Protein AF-A0A4R6V5T1-F1 (afdb_monomer_lite)

Sequence (304 aa):
MPHEPPNLDDEFLRSSLASLLRKGLPVATGKADPSLLSLRAVLVRAVDPADTASRVAALNAVLRTLLLRFDDARYAEAVRALFGLSPGKAGTTLTQRREAAAKACGHDVDHFRKRVEPRLVERLAWMLWQDSEQFRAVPAAAPRLTLAPKNMPTLPADVFAWELAEHETQLSRVWASLYALRAELLTLDRMAAMGADRQEVIRQAVTSAWRYGVLRADVDDYLDAYPSGGFGALADASPDDLVALAGWTPSLGTDAVDKLTHAGRTHRDRDGFVIAMRAEVALGNAWAAPWLDRRITTDKDTTA

Organism: NCBI:txid1605990

Foldseek 3Di:
DPPPQPPPDLVNLLVQLVQLLQVAPDADLVRHDVNLLSQQQLCLQFPHSVDSVSSSVSSRVVLVVCLCVPPPPLQSQLLCLSRQVPPPRPPPGNQRSLCRSCVSNVHDSVCCVPPVVSVSSSSSSVVSVVSSVVCVVPDDDDPDDDPQPPDHDDQDPDPVSVVVVVLVVLVVQLVVLLQQLLVLVVVLLVCLVVVHDLVVSLVSLLVSLLSLLQNLLSLVVNCVVPVCDDPDDCRPPDSVNSNCSSDDFQDDDPVLSVQSNVLSNVDVDSVSSCVSCVVVVVSSCSRRVVSVVSNVVVVVVVPD

Radius of gyration: 26.5 Å; chains: 1; bounding box: 56×63×68 Å

Structure (mmCIF, N/CA/C/O backbone):
data_AF-A0A4R6V5T1-F1
#
_entry.id   AF-A0A4R6V5T1-F1
#
loop_
_atom_site.group_PDB
_atom_site.id
_atom_site.type_symbol
_atom_site.label_atom_id
_atom_site.label_alt_id
_atom_site.label_comp_id
_atom_site.label_asym_id
_atom_site.label_entity_id
_atom_site.label_seq_id
_atom_site.pdbx_PDB_ins_code
_atom_site.Cartn_x
_atom_site.Cartn_y
_atom_site.Cartn_z
_atom_site.occupancy
_atom_site.B_iso_or_equiv
_atom_site.auth_seq_id
_atom_site.auth_comp_id
_atom_site.auth_asym_id
_atom_site.auth_atom_id
_atom_site.pdbx_PDB_model_num
ATOM 1 N N . MET A 1 1 ? 14.876 4.411 11.419 1.00 27.86 1 MET A N 1
ATOM 2 C CA . MET A 1 1 ? 14.608 3.007 11.794 1.00 27.86 1 MET A CA 1
ATOM 3 C C . MET A 1 1 ? 13.107 2.780 11.697 1.00 27.86 1 MET A C 1
ATOM 5 O O . MET A 1 1 ? 12.393 3.301 12.550 1.00 27.86 1 MET A O 1
ATOM 9 N N . PRO A 1 2 ? 12.590 2.117 10.653 1.00 33.69 2 PRO A N 1
ATOM 10 C CA . PRO A 1 2 ? 11.204 1.674 10.678 1.00 33.69 2 PRO A CA 1
ATOM 11 C C . PRO A 1 2 ? 11.098 0.624 11.788 1.00 33.69 2 PRO A C 1
ATOM 13 O O . PRO A 1 2 ? 11.790 -0.389 11.749 1.00 33.69 2 PRO A O 1
ATOM 16 N N . HIS A 1 3 ? 10.310 0.904 12.827 1.00 36.53 3 HIS A N 1
ATOM 17 C CA . HIS A 1 3 ? 9.984 -0.111 13.821 1.00 36.53 3 HIS A CA 1
ATOM 18 C C . HIS A 1 3 ? 9.237 -1.222 13.093 1.00 36.53 3 HIS A C 1
ATOM 20 O O . HIS A 1 3 ? 8.098 -1.027 12.666 1.00 36.53 3 HIS A O 1
ATOM 26 N N . GLU A 1 4 ? 9.897 -2.362 12.917 1.00 36.59 4 GLU A N 1
ATOM 27 C CA . GLU A 1 4 ? 9.218 -3.591 12.551 1.00 36.59 4 GLU A CA 1
ATOM 28 C C . GLU A 1 4 ? 8.118 -3.803 13.603 1.00 36.59 4 GLU A C 1
ATOM 30 O O . GLU A 1 4 ? 8.417 -3.798 14.805 1.00 36.59 4 GLU A O 1
ATOM 35 N N . PRO A 1 5 ? 6.833 -3.826 13.204 1.00 45.94 5 PRO A N 1
ATOM 36 C CA . PRO A 1 5 ? 5.765 -3.973 14.172 1.00 45.94 5 PRO A CA 1
ATOM 37 C C . PRO A 1 5 ? 5.971 -5.307 14.897 1.00 45.94 5 PRO A C 1
ATOM 39 O O 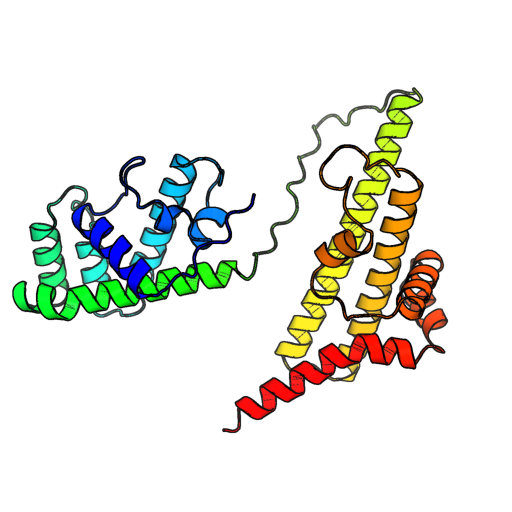. PRO A 1 5 ? 6.322 -6.291 14.240 1.00 45.94 5 PRO A O 1
ATOM 42 N N . PRO A 1 6 ? 5.789 -5.347 16.230 1.00 48.75 6 PRO A N 1
ATOM 43 C CA . PRO A 1 6 ? 5.953 -6.576 16.993 1.00 48.75 6 PRO A CA 1
ATOM 44 C C . PRO A 1 6 ? 5.098 -7.669 16.359 1.00 48.75 6 PRO A C 1
ATOM 46 O O . PRO A 1 6 ? 4.017 -7.374 15.847 1.00 48.75 6 PRO A O 1
ATOM 49 N N . ASN A 1 7 ? 5.582 -8.911 16.380 1.00 53.47 7 ASN A N 1
ATOM 50 C CA . ASN A 1 7 ? 4.776 -10.062 15.995 1.00 53.47 7 ASN A CA 1
ATOM 51 C C . ASN A 1 7 ? 3.490 -9.998 16.836 1.00 53.47 7 ASN A C 1
ATOM 53 O O . ASN A 1 7 ? 3.546 -10.086 18.063 1.00 53.47 7 ASN A O 1
ATOM 57 N N . LEU A 1 8 ? 2.373 -9.636 16.199 1.00 60.56 8 LEU A N 1
ATOM 58 C CA . LEU A 1 8 ? 1.130 -9.301 16.888 1.00 60.56 8 LEU A CA 1
ATOM 59 C C . LEU A 1 8 ? 0.469 -10.607 17.314 1.00 60.56 8 LEU A C 1
ATOM 61 O O . LEU A 1 8 ? -0.454 -11.082 16.655 1.00 60.56 8 LEU A O 1
ATOM 65 N N . ASP A 1 9 ? 0.960 -11.190 18.400 1.00 70.31 9 ASP A N 1
ATOM 66 C CA . ASP A 1 9 ? 0.334 -12.356 19.001 1.00 70.31 9 ASP A CA 1
ATOM 67 C C . ASP A 1 9 ? -1.084 -11.974 19.457 1.00 70.31 9 ASP A C 1
ATOM 69 O O . ASP A 1 9 ? -1.312 -10.925 20.067 1.00 70.31 9 ASP A O 1
ATOM 73 N N . ASP A 1 10 ? -2.066 -12.822 19.155 1.00 70.31 10 ASP A N 1
ATOM 74 C CA . ASP A 1 10 ? -3.484 -12.597 19.470 1.00 70.31 10 ASP A CA 1
ATOM 75 C C . ASP A 1 10 ? -3.722 -12.273 20.964 1.00 70.31 10 ASP A C 1
ATOM 77 O O . ASP A 1 10 ? -4.548 -11.428 21.323 1.00 70.31 10 ASP A O 1
ATOM 81 N N . GLU A 1 11 ? -2.941 -12.888 21.854 1.00 80.62 11 GLU A N 1
ATOM 82 C CA . GLU A 1 11 ? -2.975 -12.623 23.295 1.00 80.62 11 GLU A CA 1
ATOM 83 C C . GLU A 1 11 ? -2.625 -11.166 23.636 1.00 80.62 11 GLU A C 1
ATOM 85 O O . GLU A 1 11 ? -3.260 -10.542 24.496 1.00 80.62 11 GLU A O 1
ATOM 90 N N . PHE A 1 12 ? -1.671 -10.589 22.907 1.00 85.81 12 PHE A N 1
ATOM 91 C CA . PHE A 1 12 ? -1.236 -9.218 23.105 1.00 85.81 12 PHE A CA 1
ATOM 92 C C . PHE A 1 12 ? -2.364 -8.230 22.767 1.00 85.81 12 PHE A C 1
ATOM 94 O O . PHE A 1 12 ? -2.730 -7.394 23.599 1.00 85.81 12 PHE A O 1
ATOM 101 N N . LEU A 1 13 ? -2.995 -8.382 21.596 1.00 89.44 13 LEU A N 1
ATOM 102 C CA . LEU A 1 13 ? -4.120 -7.541 21.167 1.00 89.44 13 LEU A CA 1
ATOM 103 C C . LEU A 1 13 ? -5.306 -7.623 22.131 1.00 89.44 13 LEU A C 1
ATOM 105 O O . LEU A 1 13 ? -5.899 -6.594 22.477 1.00 89.44 13 LEU A O 1
ATOM 109 N N . ARG A 1 14 ? -5.627 -8.830 22.613 1.00 89.94 14 ARG A N 1
ATOM 110 C CA . ARG A 1 14 ? -6.676 -9.031 23.621 1.00 89.94 14 ARG A CA 1
ATOM 111 C C . ARG A 1 14 ? -6.375 -8.264 24.907 1.00 89.94 14 ARG A C 1
ATOM 113 O O . ARG A 1 14 ? -7.270 -7.607 25.444 1.00 89.94 14 ARG A O 1
ATOM 120 N N . SER A 1 15 ? -5.128 -8.289 25.380 1.00 90.50 15 SER A N 1
ATOM 121 C CA . SER A 1 15 ? -4.721 -7.576 26.597 1.00 90.50 15 SER A CA 1
ATOM 122 C C . SER A 1 15 ? -4.846 -6.048 26.455 1.00 90.50 15 SER A C 1
ATOM 124 O O . SER A 1 15 ? -5.438 -5.387 27.321 1.00 90.50 15 SER A O 1
ATOM 126 N N . SER A 1 16 ? -4.403 -5.487 25.325 1.00 92.94 16 SER A N 1
ATOM 127 C CA . SER A 1 16 ? -4.509 -4.054 25.039 1.00 92.94 16 SER A CA 1
ATOM 128 C C . SER A 1 16 ? -5.966 -3.605 24.900 1.00 92.94 16 SER A C 1
ATOM 130 O O . SER A 1 16 ? -6.356 -2.567 25.445 1.00 92.94 16 SER A O 1
ATOM 132 N N . LEU A 1 17 ? -6.816 -4.406 24.245 1.00 93.81 17 LEU A N 1
ATOM 133 C CA . LEU A 1 17 ? -8.253 -4.133 24.142 1.00 93.81 17 LEU A CA 1
ATOM 134 C C . LEU A 1 17 ? -8.966 -4.231 25.495 1.00 93.81 17 LEU A C 1
ATOM 136 O O . LEU A 1 17 ? -9.819 -3.394 25.794 1.00 93.81 17 LEU A O 1
ATOM 140 N N . ALA A 1 18 ? -8.595 -5.184 26.351 1.00 90.94 18 ALA A N 1
ATOM 141 C CA . ALA A 1 18 ? -9.133 -5.283 27.707 1.00 90.94 18 ALA A CA 1
ATOM 142 C C . ALA A 1 18 ? -8.766 -4.058 28.569 1.00 90.94 18 ALA A C 1
ATOM 144 O O . ALA A 1 18 ? -9.580 -3.577 29.364 1.00 90.94 18 ALA A O 1
ATOM 145 N N . SER A 1 19 ? -7.562 -3.505 28.392 1.00 91.19 19 SER A N 1
ATOM 146 C CA . SER A 1 19 ? -7.154 -2.242 29.023 1.00 91.19 19 SER A CA 1
ATOM 147 C C . SER A 1 19 ? -7.978 -1.056 28.507 1.00 91.19 19 SER A C 1
ATOM 149 O O . SER A 1 19 ? -8.466 -0.234 29.293 1.00 91.19 19 SER A O 1
ATOM 151 N N . LEU A 1 20 ? -8.208 -1.001 27.191 1.00 92.38 20 LEU A N 1
ATOM 152 C CA . LEU A 1 20 ? -9.033 0.019 26.541 1.00 92.38 20 LEU A CA 1
ATOM 153 C C . LEU A 1 20 ? -10.489 -0.042 27.018 1.00 92.38 20 LEU A C 1
ATOM 155 O O . LEU A 1 20 ? -11.072 0.998 27.327 1.00 92.38 20 LEU A O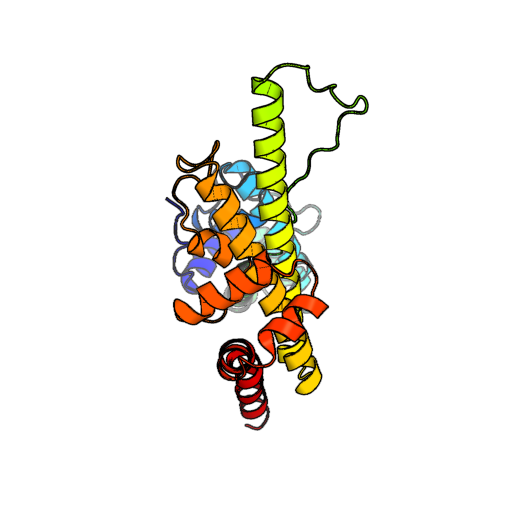 1
ATOM 159 N N . LEU A 1 21 ? -11.055 -1.242 27.174 1.00 91.88 21 LEU A N 1
ATOM 160 C CA . LEU A 1 21 ? -12.419 -1.460 27.663 1.00 91.88 21 LEU A CA 1
ATOM 161 C C . LEU A 1 21 ? -12.705 -0.774 28.996 1.00 91.88 21 LEU A C 1
ATOM 163 O O . LEU A 1 21 ? -13.794 -0.231 29.188 1.00 91.88 21 LEU A O 1
ATOM 167 N N . ARG A 1 22 ? -11.732 -0.755 29.916 1.00 90.44 22 ARG A N 1
ATOM 168 C CA . ARG A 1 22 ? -11.882 -0.080 31.216 1.00 90.44 22 ARG A CA 1
ATOM 169 C C . ARG A 1 22 ? -12.124 1.419 31.046 1.00 90.44 22 ARG A C 1
ATOM 171 O O . ARG A 1 22 ? -12.918 1.998 31.783 1.00 90.44 22 ARG A O 1
ATOM 178 N N . LYS A 1 23 ? -11.482 2.031 30.050 1.00 89.06 23 LYS A N 1
ATOM 179 C CA . LYS A 1 23 ? -11.546 3.471 29.769 1.00 89.06 23 LYS A CA 1
ATOM 180 C C . LYS A 1 23 ? -12.733 3.832 28.866 1.00 89.06 23 LYS A C 1
ATOM 182 O O . LYS A 1 23 ? -13.362 4.859 29.094 1.00 89.06 23 LYS A O 1
ATOM 187 N N . GLY A 1 24 ? -13.085 2.956 27.924 1.00 88.56 24 GLY A N 1
ATOM 188 C CA . GLY A 1 24 ? -14.118 3.197 26.913 1.00 88.56 24 GLY A CA 1
ATOM 189 C C . GLY A 1 24 ? -13.627 4.075 25.756 1.00 88.56 24 GLY A C 1
ATOM 190 O O . GLY A 1 24 ? -12.473 4.507 25.734 1.00 88.56 24 GLY A O 1
ATOM 191 N N . LEU A 1 25 ? -14.509 4.320 24.784 1.00 92.00 25 LEU A N 1
ATOM 192 C CA . LEU A 1 25 ? -14.265 5.223 23.657 1.00 92.00 25 LEU A CA 1
ATOM 193 C C . LEU A 1 25 ? -14.883 6.618 23.895 1.00 92.00 25 LEU A C 1
ATOM 195 O O . LEU A 1 25 ? -15.926 6.718 24.545 1.00 92.00 25 LEU A O 1
ATOM 199 N N . PRO A 1 26 ? -14.294 7.694 23.330 1.00 92.88 26 PRO A N 1
ATOM 200 C CA . PRO A 1 26 ? -13.051 7.711 22.553 1.00 92.88 26 PRO A CA 1
ATOM 201 C C . PRO A 1 26 ? -11.794 7.572 23.431 1.00 92.88 26 PRO A C 1
ATOM 203 O O . PRO A 1 26 ? -11.763 7.995 24.585 1.00 92.88 26 PRO A O 1
ATOM 206 N N . VAL A 1 27 ? -10.730 7.013 22.859 1.00 92.94 27 VAL A N 1
ATOM 207 C CA . VAL A 1 27 ? -9.406 6.951 23.486 1.00 92.94 27 VAL A CA 1
ATOM 208 C C . VAL A 1 27 ? -8.784 8.349 23.502 1.00 92.94 27 VAL A C 1
ATOM 210 O O . VAL A 1 27 ? -8.713 9.003 22.463 1.00 92.94 27 VAL A O 1
ATOM 213 N N . ALA A 1 28 ? -8.319 8.798 24.670 1.00 91.38 28 ALA A N 1
ATOM 214 C CA . ALA A 1 28 ? -7.632 10.080 24.841 1.00 91.38 28 ALA A CA 1
ATOM 215 C C . ALA A 1 28 ? -6.129 9.990 24.505 1.00 91.38 28 ALA A C 1
ATOM 217 O O . ALA A 1 28 ? -5.505 8.945 24.709 1.00 91.38 28 ALA A O 1
ATOM 218 N N . THR A 1 29 ? -5.531 11.109 24.085 1.00 84.19 29 THR A N 1
ATOM 219 C CA . THR A 1 29 ? -4.167 11.212 23.522 1.00 84.19 29 THR A CA 1
ATOM 220 C C . THR A 1 29 ? -3.001 10.843 24.450 1.00 84.19 29 THR A C 1
ATOM 222 O O . THR A 1 29 ? -1.898 10.649 23.964 1.00 84.19 29 THR A O 1
ATOM 225 N N . GLY A 1 30 ? -3.223 10.632 25.750 1.00 88.06 30 GLY A N 1
ATOM 226 C CA . GLY A 1 30 ? -2.216 10.097 26.689 1.00 88.06 30 GLY A CA 1
ATOM 227 C C . GLY A 1 30 ? -2.581 8.742 27.305 1.00 88.06 30 GLY A C 1
ATOM 228 O O . GLY A 1 30 ? -1.948 8.297 28.256 1.00 88.06 30 GLY A O 1
ATOM 229 N N . LYS A 1 31 ? -3.666 8.112 26.841 1.00 89.06 31 LYS A N 1
ATOM 230 C CA . LYS A 1 31 ? -4.218 6.884 27.440 1.00 89.06 31 LYS A CA 1
ATOM 231 C C . LYS A 1 31 ? -4.257 5.698 26.480 1.00 89.06 31 LYS A C 1
ATOM 233 O O . LYS A 1 31 ? -4.657 4.615 26.921 1.00 89.06 31 LYS A O 1
ATOM 238 N N . ALA A 1 32 ? -3.899 5.912 25.219 1.00 90.69 32 ALA A N 1
ATOM 239 C CA . ALA A 1 32 ? -3.802 4.864 24.219 1.00 90.69 32 ALA A CA 1
ATOM 240 C C . ALA A 1 32 ? -2.611 3.951 24.515 1.00 90.69 32 ALA A C 1
ATOM 242 O O . ALA A 1 32 ? -1.541 4.422 24.892 1.00 90.69 32 ALA A O 1
ATOM 243 N N . ASP A 1 33 ? -2.817 2.649 24.351 1.00 92.50 33 ASP A N 1
ATOM 244 C CA . ASP A 1 33 ? -1.727 1.682 24.378 1.00 92.50 33 ASP A CA 1
ATOM 245 C C . ASP A 1 33 ? -0.813 1.945 23.166 1.00 92.50 33 ASP A C 1
ATOM 247 O O . ASP A 1 33 ? -1.325 1.948 22.038 1.00 92.50 33 ASP A O 1
ATOM 251 N N . PRO A 1 34 ? 0.501 2.178 23.357 1.00 91.44 34 PRO A N 1
ATOM 252 C CA . PRO A 1 34 ? 1.437 2.426 22.258 1.00 91.44 34 PRO A CA 1
ATOM 253 C C . PRO A 1 34 ? 1.391 1.355 21.168 1.00 91.44 34 PRO A C 1
ATOM 255 O O . PRO A 1 34 ? 1.609 1.644 19.995 1.00 91.44 34 PRO A O 1
ATOM 258 N N . SER A 1 35 ? 1.048 0.133 21.549 1.00 90.38 35 SER A N 1
ATOM 259 C CA . SER A 1 35 ? 1.050 -1.033 20.677 1.00 90.38 35 SER A CA 1
ATOM 260 C C . SER A 1 35 ? -0.198 -1.102 19.799 1.00 90.38 35 SER A C 1
ATOM 262 O O . SER A 1 35 ? -0.144 -1.572 18.670 1.00 90.38 35 SER A O 1
ATOM 264 N N . LEU A 1 36 ? -1.325 -0.553 20.271 1.00 93.81 36 LEU A N 1
ATOM 265 C CA . LEU A 1 36 ? -2.485 -0.313 19.409 1.00 93.81 36 LEU A CA 1
ATOM 266 C C . LEU A 1 36 ? -2.215 0.839 18.433 1.00 93.81 36 LEU A C 1
ATOM 268 O O . LEU A 1 36 ? -2.726 0.832 17.317 1.00 93.81 36 LEU A O 1
ATOM 272 N N . LEU A 1 37 ? -1.407 1.827 18.835 1.00 95.00 37 LEU A N 1
ATOM 273 C CA . LEU A 1 37 ? -1.016 2.941 17.965 1.00 95.00 37 LEU A CA 1
ATOM 274 C C . LEU A 1 37 ? 0.014 2.548 16.901 1.00 95.00 37 LEU A C 1
ATOM 276 O O . LEU A 1 37 ? 0.108 3.230 15.882 1.00 95.00 37 LEU A O 1
ATOM 280 N N . SER A 1 38 ? 0.782 1.481 17.125 1.00 92.31 38 SER A N 1
ATOM 281 C CA . SER A 1 38 ? 1.736 0.943 16.151 1.00 92.31 38 SER A CA 1
ATOM 282 C C . SER A 1 38 ? 1.109 -0.048 15.168 1.00 92.31 38 SER A C 1
ATOM 284 O O . SER A 1 38 ? 1.791 -0.505 14.250 1.00 92.31 38 SER A O 1
ATOM 286 N N . LEU A 1 39 ? -0.187 -0.359 15.303 1.00 91.50 39 LEU A N 1
ATOM 287 C CA . LEU A 1 39 ? -0.891 -1.197 14.337 1.00 91.50 39 LEU A CA 1
ATOM 288 C C . LEU A 1 39 ? -0.877 -0.558 12.954 1.00 91.50 39 LEU A C 1
ATOM 290 O O . LEU A 1 39 ? -1.169 0.625 12.784 1.00 91.50 39 LEU A O 1
ATOM 294 N N . ARG A 1 40 ? -0.616 -1.370 11.933 1.00 88.19 40 ARG A N 1
ATOM 295 C CA . ARG A 1 40 ? -0.517 -0.907 10.543 1.00 88.19 40 ARG A CA 1
ATOM 296 C C . ARG A 1 40 ? -1.805 -0.254 10.051 1.00 88.19 40 ARG A C 1
ATOM 298 O O . ARG A 1 40 ? -1.754 0.807 9.439 1.00 88.19 40 ARG A O 1
ATOM 305 N N . ALA A 1 41 ? -2.949 -0.835 10.413 1.00 89.44 41 ALA A N 1
ATOM 306 C CA . ALA A 1 41 ? -4.274 -0.263 10.183 1.00 89.44 41 ALA A CA 1
ATOM 307 C C . ALA A 1 41 ? -4.424 1.169 10.723 1.00 89.44 41 ALA A C 1
ATOM 309 O O . ALA A 1 41 ? -5.161 1.971 10.145 1.00 89.44 41 ALA A O 1
ATOM 310 N N . VAL A 1 42 ? -3.747 1.481 11.830 1.00 94.25 42 VAL A N 1
ATOM 311 C CA . VAL A 1 42 ? -3.750 2.802 12.463 1.00 94.25 42 VAL A CA 1
ATOM 312 C C . VAL A 1 42 ? -2.742 3.718 11.782 1.00 94.25 42 VAL A C 1
ATOM 314 O O . VAL A 1 42 ? -3.107 4.826 11.400 1.00 94.25 42 VAL A O 1
ATOM 317 N N . LEU A 1 43 ? -1.510 3.247 11.568 1.00 92.06 43 LEU A N 1
ATOM 318 C CA . LEU A 1 43 ? -0.447 4.023 10.924 1.00 92.06 43 LEU A CA 1
ATOM 319 C C . LEU A 1 43 ? -0.844 4.492 9.520 1.00 92.06 43 LEU A C 1
ATOM 321 O O . LEU A 1 43 ? -0.685 5.665 9.209 1.00 92.06 43 LEU A O 1
ATOM 325 N N . VAL A 1 44 ? -1.415 3.609 8.695 1.00 85.00 44 VAL A N 1
ATOM 326 C CA . VAL A 1 44 ? -1.795 3.928 7.305 1.00 85.00 44 VAL A CA 1
ATOM 327 C C . VAL A 1 44 ? -2.963 4.917 7.229 1.00 85.00 44 VAL A C 1
ATOM 329 O O . VAL A 1 44 ? -3.089 5.651 6.252 1.00 85.00 44 VAL A O 1
ATOM 332 N N . ARG A 1 45 ? -3.825 4.958 8.252 1.00 85.81 45 ARG A N 1
ATOM 333 C CA . ARG A 1 45 ? -4.986 5.862 8.302 1.00 85.81 45 ARG A CA 1
ATOM 334 C C . ARG A 1 45 ? -4.728 7.149 9.085 1.00 85.81 45 ARG A C 1
ATOM 336 O O . ARG A 1 45 ? -5.590 8.027 9.091 1.00 85.81 45 ARG A O 1
ATOM 343 N N . ALA A 1 46 ? -3.586 7.265 9.760 1.00 88.69 46 ALA A N 1
ATOM 344 C CA . ALA A 1 46 ? -3.180 8.504 10.405 1.00 88.69 46 ALA A CA 1
ATOM 345 C C . ALA A 1 46 ? -2.876 9.568 9.341 1.00 88.69 46 ALA A C 1
ATOM 347 O O . ALA A 1 46 ? -2.270 9.277 8.312 1.00 88.69 46 ALA A O 1
ATOM 348 N N . VAL A 1 47 ? -3.282 10.814 9.596 1.00 80.75 47 VAL A N 1
ATOM 349 C CA . VAL A 1 47 ? -2.931 11.953 8.726 1.00 80.75 47 VAL A CA 1
ATOM 350 C C . VAL A 1 47 ? -1.417 12.183 8.729 1.00 80.75 47 VAL A C 1
ATOM 352 O O . VAL A 1 47 ? -0.845 12.532 7.701 1.00 80.75 47 VAL A O 1
ATOM 355 N N . ASP A 1 48 ? -0.790 11.950 9.882 1.00 85.69 48 ASP A N 1
ATOM 356 C CA . ASP A 1 48 ? 0.650 11.996 10.108 1.00 85.69 48 ASP A CA 1
ATOM 357 C C . ASP A 1 48 ? 1.025 10.818 11.032 1.00 85.69 48 ASP A C 1
ATOM 359 O O . ASP A 1 48 ? 0.682 10.841 12.217 1.00 85.69 48 ASP A O 1
ATOM 363 N N . PRO A 1 49 ? 1.688 9.764 10.522 1.00 85.75 49 PRO A N 1
ATOM 364 C CA . PRO A 1 49 ? 2.084 8.608 11.326 1.00 85.75 49 PRO A CA 1
ATOM 365 C C . PRO A 1 49 ? 3.119 8.918 12.419 1.00 85.75 49 PRO A C 1
ATOM 367 O O . PRO A 1 49 ? 3.240 8.135 13.365 1.00 85.75 49 PRO A O 1
ATOM 370 N N . ALA A 1 50 ? 3.866 10.023 12.309 1.00 86.62 50 ALA A N 1
ATOM 371 C CA . ALA A 1 50 ? 4.817 10.447 13.336 1.00 86.62 50 ALA A CA 1
ATOM 372 C C . ALA A 1 50 ? 4.110 11.132 14.519 1.00 86.62 50 ALA A C 1
ATOM 374 O O . ALA A 1 50 ? 4.564 11.025 15.662 1.00 86.62 50 ALA A O 1
ATOM 375 N N . ASP A 1 51 ? 2.962 11.770 14.275 1.00 92.12 51 ASP A N 1
ATOM 376 C CA . ASP A 1 51 ? 2.159 12.404 15.316 1.00 92.12 51 ASP A CA 1
ATOM 377 C C . ASP A 1 51 ? 1.306 11.384 16.096 1.00 92.12 51 ASP A C 1
ATOM 379 O O . ASP A 1 51 ? 0.498 10.612 15.570 1.00 92.12 51 ASP A O 1
ATOM 383 N N . THR A 1 52 ? 1.449 11.403 17.420 1.00 95.75 52 THR A N 1
ATOM 384 C CA . THR A 1 52 ? 0.681 10.538 18.324 1.00 95.75 52 THR A CA 1
ATOM 385 C C . THR A 1 52 ? -0.799 10.916 18.357 1.00 95.75 52 THR A C 1
ATOM 387 O O . THR A 1 52 ? -1.643 10.021 18.437 1.00 95.75 52 THR A O 1
ATOM 390 N N . ALA A 1 53 ? -1.149 12.203 18.259 1.00 95.06 53 ALA A N 1
ATOM 391 C CA . ALA A 1 53 ? -2.551 12.617 18.265 1.00 95.06 53 ALA A CA 1
ATOM 392 C C . ALA A 1 53 ? -3.283 12.136 17.003 1.00 95.06 53 ALA A C 1
ATOM 394 O O . ALA A 1 53 ? -4.381 11.577 17.101 1.00 95.06 53 ALA A O 1
ATOM 395 N N . SER A 1 54 ? -2.632 12.252 15.846 1.00 90.12 54 SER A N 1
ATOM 396 C CA . SER A 1 54 ? -3.094 11.706 14.571 1.00 90.12 54 SER A CA 1
ATOM 397 C C . SER A 1 54 ? -3.326 10.190 14.622 1.00 90.12 54 SER A C 1
ATOM 399 O O . SER A 1 54 ? -4.400 9.710 14.247 1.00 90.12 54 SER A O 1
ATOM 401 N N . ARG A 1 55 ? -2.386 9.421 15.195 1.00 96.38 55 ARG A N 1
ATOM 402 C CA . ARG A 1 55 ? -2.552 7.967 15.400 1.00 96.38 55 ARG A CA 1
ATOM 403 C C . ARG A 1 55 ? -3.706 7.625 16.344 1.00 96.38 55 ARG A C 1
ATOM 405 O O . ARG A 1 55 ? -4.449 6.682 16.091 1.00 96.38 55 ARG A O 1
ATOM 412 N N . VAL A 1 56 ? -3.913 8.394 17.412 1.00 97.25 56 VAL A N 1
ATOM 413 C CA . VAL A 1 56 ? -5.049 8.196 18.334 1.00 97.25 56 VAL A CA 1
ATOM 414 C C . VAL A 1 56 ? -6.385 8.486 17.643 1.00 97.25 56 VAL A C 1
ATOM 416 O O . VAL A 1 56 ? -7.362 7.759 17.854 1.00 97.25 56 VAL A O 1
ATOM 419 N N . ALA A 1 57 ? -6.449 9.517 16.798 1.00 94.38 57 ALA A N 1
ATOM 420 C CA . ALA A 1 57 ? -7.630 9.804 15.988 1.00 94.38 57 ALA A CA 1
ATOM 421 C C . ALA A 1 57 ? -7.928 8.655 15.007 1.00 94.38 57 ALA A C 1
ATOM 423 O O . ALA A 1 57 ? -9.070 8.191 14.938 1.00 94.38 57 ALA A O 1
ATOM 424 N N . ALA A 1 58 ? -6.898 8.132 14.333 1.00 92.69 58 ALA A N 1
ATOM 425 C CA . ALA A 1 58 ? -7.014 6.979 13.443 1.00 92.69 58 ALA A CA 1
ATOM 426 C C . ALA A 1 58 ? -7.463 5.708 14.185 1.00 92.69 58 ALA A C 1
ATOM 428 O O . ALA A 1 58 ? -8.405 5.052 13.742 1.00 92.69 58 ALA A O 1
ATOM 429 N N . LEU A 1 59 ? -6.887 5.398 15.353 1.00 96.50 59 LEU A N 1
ATOM 430 C CA . LEU A 1 59 ? -7.309 4.266 16.191 1.00 96.50 59 LEU A CA 1
ATOM 431 C C . LEU A 1 59 ? -8.794 4.364 16.567 1.00 96.50 59 LEU A C 1
ATOM 433 O O . LEU A 1 59 ? -9.536 3.389 16.440 1.00 96.50 59 LEU A O 1
ATOM 437 N N . ASN A 1 60 ? -9.254 5.545 16.988 1.00 95.75 60 ASN A N 1
ATOM 438 C CA . ASN A 1 60 ? -10.668 5.775 17.292 1.00 95.75 60 ASN A CA 1
ATOM 439 C C . ASN A 1 60 ? -11.570 5.547 16.068 1.00 95.75 60 ASN A C 1
ATOM 441 O O . ASN A 1 60 ? -12.649 4.970 16.208 1.00 95.75 60 ASN A O 1
ATOM 445 N N . ALA A 1 61 ? -11.146 5.987 14.881 1.00 93.25 61 ALA A N 1
ATOM 446 C CA . ALA A 1 61 ? -11.892 5.790 13.640 1.00 93.25 61 ALA A CA 1
ATOM 447 C C . ALA A 1 61 ? -11.961 4.309 13.228 1.00 93.25 61 ALA A C 1
ATOM 449 O O . ALA A 1 61 ? -13.037 3.823 12.866 1.00 93.25 61 ALA A O 1
ATOM 450 N N . VAL A 1 62 ? -10.848 3.575 13.344 1.00 94.88 62 VAL A N 1
ATOM 451 C CA . VAL A 1 62 ? -10.782 2.131 13.069 1.00 94.88 62 VAL A CA 1
ATOM 452 C C . VAL A 1 62 ? -11.712 1.372 14.010 1.00 94.88 62 VAL A C 1
ATOM 454 O O . VAL A 1 62 ? -12.610 0.674 13.545 1.00 94.88 62 VAL A O 1
ATOM 457 N N . LEU A 1 63 ? -11.582 1.573 15.326 1.00 95.56 63 LEU A N 1
ATOM 458 C CA . LEU A 1 63 ? -12.424 0.888 16.311 1.00 95.56 63 LEU A CA 1
ATOM 459 C C . LEU A 1 63 ? -13.911 1.196 16.108 1.00 95.56 63 LEU A C 1
ATOM 461 O O . LEU A 1 63 ? -14.734 0.286 16.153 1.00 95.56 63 LEU A O 1
ATOM 465 N N . ARG A 1 64 ? -14.270 2.455 15.824 1.00 93.94 64 ARG A N 1
ATOM 466 C CA . ARG A 1 64 ? -15.653 2.828 15.479 1.00 93.94 64 ARG A CA 1
ATOM 467 C C . ARG A 1 64 ? -16.166 2.059 14.270 1.00 93.94 64 ARG A C 1
ATOM 469 O O . ARG A 1 64 ? -17.275 1.538 14.317 1.00 93.94 64 ARG A O 1
ATOM 476 N N . THR A 1 65 ? -15.365 1.975 13.213 1.00 92.69 65 THR A N 1
ATOM 477 C CA . THR A 1 65 ? -15.739 1.278 11.979 1.00 92.69 65 THR A CA 1
ATOM 478 C C . THR A 1 65 ? -15.938 -0.215 12.226 1.00 92.69 65 THR A C 1
ATOM 480 O O . THR A 1 65 ? -16.971 -0.756 11.836 1.00 92.69 65 THR A O 1
ATOM 483 N N . LEU A 1 66 ? -15.005 -0.866 12.926 1.00 94.19 66 LEU A N 1
ATOM 484 C CA . LEU A 1 66 ? -15.100 -2.292 13.257 1.00 94.19 66 LEU A CA 1
ATOM 485 C C . LEU A 1 66 ? -16.312 -2.592 14.148 1.00 94.19 66 LEU A C 1
ATOM 487 O O . LEU A 1 66 ? -17.025 -3.557 13.905 1.00 94.19 66 LEU A O 1
ATOM 491 N N . LEU A 1 67 ? -16.601 -1.736 15.132 1.00 94.75 67 LEU A N 1
ATOM 492 C CA . LEU A 1 67 ? -17.752 -1.899 16.026 1.00 94.75 67 LEU A CA 1
ATOM 493 C C . LEU A 1 67 ? -19.097 -1.641 15.327 1.00 94.75 67 LEU A C 1
ATOM 495 O O . LEU A 1 67 ? -20.104 -2.237 15.701 1.00 94.75 67 LEU A O 1
ATOM 499 N N . LEU A 1 68 ? -19.137 -0.766 14.317 1.00 91.25 68 LEU A N 1
ATOM 500 C CA . LEU A 1 68 ? -20.327 -0.554 13.481 1.00 91.25 68 LEU A CA 1
ATOM 501 C C . LEU A 1 68 ? -20.554 -1.698 12.486 1.00 91.25 68 LEU A C 1
ATOM 503 O O . LEU A 1 68 ? -21.699 -1.982 12.146 1.00 91.25 68 LEU A O 1
ATOM 507 N N . ARG A 1 69 ? -19.476 -2.347 12.035 1.00 91.12 69 ARG A N 1
ATOM 508 C CA . ARG A 1 69 ? -19.486 -3.477 11.094 1.00 91.12 69 ARG A CA 1
ATOM 509 C C . ARG A 1 69 ? -19.265 -4.819 11.791 1.00 91.12 69 ARG A C 1
ATOM 511 O O . ARG A 1 69 ? -18.759 -5.747 11.166 1.00 91.12 69 ARG A O 1
ATOM 518 N N . PHE A 1 70 ? -19.598 -4.903 13.078 1.00 92.88 70 PHE A N 1
ATOM 519 C CA . PHE A 1 70 ? -19.444 -6.135 13.838 1.00 92.88 70 PHE A CA 1
ATOM 520 C C . PHE A 1 70 ? -20.266 -7.240 13.172 1.00 92.88 70 PHE A C 1
ATOM 522 O O . PHE A 1 70 ? -21.439 -7.041 12.857 1.00 92.88 70 PHE A O 1
ATOM 529 N N . ASP A 1 71 ? -19.622 -8.366 12.897 1.00 86.00 71 ASP A N 1
ATOM 530 C CA . ASP A 1 71 ? -20.132 -9.394 11.992 1.00 86.00 71 ASP A CA 1
ATOM 531 C C . ASP A 1 71 ? -21.224 -10.266 12.621 1.00 86.00 71 ASP A C 1
ATOM 533 O O . ASP A 1 71 ? -22.141 -10.709 11.929 1.00 86.00 71 ASP A O 1
ATOM 537 N N . ASP A 1 72 ? -21.185 -10.455 13.940 1.00 91.25 72 ASP A N 1
ATOM 538 C CA . ASP A 1 72 ? -22.265 -11.110 14.670 1.00 91.25 72 ASP A CA 1
ATOM 539 C C . ASP A 1 72 ? -23.389 -10.121 15.017 1.00 91.25 72 ASP A C 1
ATOM 541 O O . ASP A 1 72 ? -23.337 -9.376 16.006 1.00 91.25 72 ASP A O 1
ATOM 545 N N . ALA A 1 73 ? -24.457 -10.160 14.216 1.00 92.81 73 ALA A N 1
ATOM 546 C CA . ALA A 1 73 ? -25.650 -9.338 14.399 1.00 92.81 73 ALA A CA 1
ATOM 547 C C . ALA A 1 73 ? -26.289 -9.486 15.794 1.00 92.81 73 ALA A C 1
ATOM 549 O O . ALA A 1 73 ? -26.881 -8.527 16.290 1.00 92.81 73 ALA A O 1
ATOM 550 N N . ARG A 1 74 ? -26.143 -10.646 16.456 1.00 95.25 74 ARG A N 1
ATOM 551 C CA . ARG A 1 74 ? -26.704 -10.896 17.797 1.00 95.25 74 ARG A CA 1
ATOM 552 C C . ARG A 1 74 ? -25.997 -10.083 18.876 1.00 95.25 74 ARG A C 1
ATOM 554 O O . ARG A 1 74 ? -26.617 -9.707 19.866 1.00 95.25 74 ARG A O 1
ATOM 561 N N . TYR A 1 75 ? -24.709 -9.801 18.686 1.00 96.94 75 TYR A N 1
ATOM 562 C CA . TYR A 1 75 ? -23.884 -9.084 19.658 1.00 96.94 75 TYR A CA 1
ATOM 563 C C . TYR A 1 75 ? -23.492 -7.673 19.216 1.00 96.94 75 TYR A C 1
ATOM 565 O O . TYR A 1 75 ? -22.898 -6.935 20.002 1.00 96.94 75 TYR A O 1
ATOM 573 N N . ALA A 1 76 ? -23.857 -7.254 18.003 1.00 94.69 76 ALA A N 1
ATOM 574 C CA . ALA A 1 76 ? -23.493 -5.950 17.457 1.00 94.69 76 ALA A CA 1
ATOM 575 C C . ALA A 1 76 ? -23.931 -4.772 18.348 1.00 94.69 76 ALA A C 1
ATOM 577 O O . ALA A 1 76 ? -23.196 -3.798 18.506 1.00 94.69 76 ALA A O 1
ATOM 578 N N . GLU A 1 77 ? -25.130 -4.809 18.937 1.00 95.69 77 GLU A N 1
ATOM 579 C CA . GLU A 1 77 ? -25.566 -3.765 19.877 1.00 95.69 77 GLU A CA 1
ATOM 580 C C . GLU A 1 77 ? -24.827 -3.856 21.220 1.00 95.69 77 GLU A C 1
ATOM 582 O O . GLU A 1 77 ? -24.353 -2.841 21.739 1.00 95.69 77 GLU A O 1
ATOM 587 N N . ALA A 1 78 ? -24.659 -5.073 21.744 1.00 96.69 78 ALA A N 1
ATOM 588 C CA . ALA A 1 78 ? -23.972 -5.318 23.006 1.00 96.69 78 ALA A CA 1
ATOM 589 C C . ALA A 1 78 ? -22.511 -4.841 22.968 1.00 96.69 78 ALA A C 1
ATOM 591 O O . ALA A 1 78 ? -22.068 -4.153 23.888 1.00 96.69 78 ALA A O 1
ATOM 592 N N . VAL A 1 79 ? -21.773 -5.118 21.887 1.00 96.62 79 VAL A N 1
ATOM 593 C CA . VAL A 1 79 ? -20.377 -4.680 21.754 1.00 96.62 79 VAL A CA 1
ATOM 594 C C . VAL A 1 79 ? -20.273 -3.152 21.643 1.00 96.62 79 VAL A C 1
ATOM 596 O O . VAL A 1 79 ? -19.427 -2.538 22.293 1.00 96.62 79 VAL A O 1
ATOM 599 N N . ARG A 1 80 ? -21.188 -2.493 20.917 1.00 95.62 80 ARG A N 1
ATOM 600 C CA . ARG A 1 80 ? -21.232 -1.021 20.837 1.00 95.62 80 ARG A CA 1
ATOM 601 C C . ARG A 1 80 ? -21.518 -0.393 22.202 1.00 95.62 80 ARG A C 1
ATOM 603 O O . ARG A 1 80 ? -20.872 0.592 22.564 1.00 95.62 80 ARG A O 1
ATOM 610 N N . ALA A 1 81 ? -22.431 -0.975 22.980 1.00 95.31 81 ALA A N 1
ATOM 611 C CA . ALA A 1 81 ? -22.711 -0.536 24.345 1.00 95.31 81 ALA A CA 1
ATOM 612 C C . ALA A 1 81 ? -21.503 -0.737 25.274 1.00 95.31 81 ALA A C 1
ATOM 614 O O . ALA A 1 81 ? -21.142 0.178 26.017 1.00 95.31 81 ALA A O 1
ATOM 615 N N . LEU A 1 82 ? -20.837 -1.892 25.179 1.00 96.12 82 LEU A N 1
ATOM 616 C CA . LEU A 1 82 ? -19.679 -2.253 25.995 1.00 96.12 82 LEU A CA 1
ATOM 617 C C . LEU A 1 82 ? -18.502 -1.273 25.820 1.00 96.12 82 LEU A C 1
ATOM 619 O O . LEU A 1 82 ? -17.857 -0.899 26.802 1.00 96.12 82 LEU A O 1
ATOM 623 N N . PHE A 1 83 ? -18.257 -0.809 24.590 1.00 94.75 83 PHE A N 1
ATOM 624 C CA . PHE A 1 83 ? -17.206 0.171 24.277 1.00 94.75 83 PHE A CA 1
ATOM 625 C C . PHE A 1 83 ? -17.655 1.639 24.394 1.00 94.75 83 PHE A C 1
ATOM 627 O O . PHE A 1 83 ? -16.834 2.543 24.240 1.00 94.75 83 PHE A O 1
ATOM 634 N N . GLY A 1 84 ? -18.927 1.901 24.718 1.00 93.00 84 GLY A N 1
ATOM 635 C CA . GLY A 1 84 ? -19.443 3.255 24.953 1.00 93.00 84 GLY A CA 1
ATOM 636 C C . GLY A 1 84 ? -19.802 4.032 23.683 1.00 93.00 84 GLY A C 1
ATOM 637 O O . GLY A 1 84 ? -19.819 5.258 23.709 1.00 93.00 84 GLY A O 1
ATOM 638 N N . LEU A 1 85 ? -20.091 3.336 22.577 1.00 90.06 85 LEU A N 1
ATOM 639 C CA . LEU A 1 85 ? -20.528 3.943 21.312 1.00 90.06 85 LEU A CA 1
ATOM 640 C C . LEU A 1 85 ? -22.035 4.185 21.217 1.00 90.06 85 LEU A C 1
ATOM 642 O O . LEU A 1 85 ? -22.477 4.887 20.310 1.00 90.06 85 LEU A O 1
ATOM 646 N N . SER A 1 86 ? -22.835 3.617 22.121 1.00 83.25 86 SER A N 1
ATOM 647 C CA . SER A 1 86 ? -24.269 3.905 22.151 1.00 83.25 86 SER A CA 1
ATOM 648 C C . SER A 1 86 ? -24.522 5.398 22.429 1.00 83.25 86 SER A C 1
ATOM 650 O O . SER A 1 86 ? -23.844 5.974 23.290 1.00 83.25 86 SER A O 1
ATOM 652 N N . PRO A 1 87 ? -25.512 6.026 21.763 1.00 72.88 87 PRO A N 1
ATOM 653 C CA . PRO A 1 87 ? -25.869 7.424 21.996 1.00 72.88 87 PRO A CA 1
ATOM 654 C C . PRO A 1 87 ? -26.068 7.722 23.488 1.00 72.88 87 PRO A C 1
ATOM 656 O O . PRO A 1 87 ? -26.709 6.949 24.199 1.00 72.88 87 PRO A O 1
ATOM 659 N N . GLY A 1 88 ? -25.486 8.822 23.975 1.00 71.38 88 GLY A N 1
ATOM 660 C CA . GLY A 1 88 ? -25.615 9.258 25.372 1.00 71.38 88 GLY A CA 1
ATOM 661 C C . GLY A 1 88 ? -24.821 8.450 26.409 1.00 71.38 88 GLY A C 1
ATOM 662 O O . GLY A 1 88 ? -24.944 8.733 27.596 1.00 71.38 88 GLY A O 1
ATOM 663 N N . LYS A 1 89 ? -24.002 7.465 26.002 1.00 68.31 89 LYS A N 1
ATOM 664 C CA . LYS A 1 89 ? -23.202 6.633 26.930 1.00 68.31 89 LYS A CA 1
ATOM 665 C C . LYS A 1 89 ? -21.702 6.934 26.940 1.00 68.31 89 LYS A C 1
ATOM 667 O O . LYS A 1 89 ? -20.947 6.238 27.628 1.00 68.31 89 LYS A O 1
ATOM 672 N N . ALA A 1 90 ? -21.263 7.971 26.231 1.00 66.69 90 ALA A N 1
ATOM 673 C CA . ALA A 1 90 ? -19.892 8.460 26.337 1.00 66.69 90 ALA A CA 1
ATOM 674 C C . ALA A 1 90 ? -19.614 8.915 27.785 1.00 66.69 90 ALA A C 1
ATOM 676 O O . ALA A 1 90 ? -20.402 9.656 28.364 1.00 66.69 90 ALA A O 1
ATOM 677 N N . GLY A 1 91 ? -18.520 8.437 28.386 1.00 75.56 91 GLY A N 1
ATOM 678 C CA . GLY A 1 91 ? -18.145 8.779 29.769 1.00 75.56 91 GLY A CA 1
ATOM 679 C C . GLY A 1 91 ? -18.823 7.961 30.880 1.00 75.56 91 GLY A C 1
ATOM 680 O O . GLY A 1 91 ? -18.574 8.221 32.053 1.00 75.56 91 GLY A O 1
ATOM 681 N N . THR A 1 92 ? -19.638 6.956 30.545 1.00 88.19 92 THR A N 1
ATOM 682 C CA . THR A 1 92 ? -20.215 6.023 31.537 1.00 88.19 92 THR A CA 1
ATOM 683 C C . THR A 1 92 ? -19.153 5.122 32.174 1.00 88.19 92 THR A C 1
ATOM 685 O O . THR A 1 92 ? -18.065 4.929 31.625 1.00 88.19 92 THR A O 1
ATOM 688 N N . THR A 1 93 ? -19.445 4.541 33.339 1.00 93.81 93 THR A N 1
ATOM 689 C CA . THR A 1 93 ? -18.526 3.588 33.985 1.00 93.81 93 THR A CA 1
ATOM 690 C C . THR A 1 93 ? -18.548 2.227 33.279 1.00 93.81 93 THR A C 1
ATOM 692 O O . THR A 1 93 ? -19.518 1.877 32.604 1.00 93.81 93 THR A O 1
ATOM 695 N N . LEU A 1 94 ? -17.495 1.412 33.441 1.00 94.75 94 LEU A N 1
ATOM 696 C CA . LEU A 1 94 ? -17.463 0.051 32.880 1.00 94.75 94 LEU A CA 1
ATOM 697 C C . LEU A 1 94 ? -18.646 -0.804 33.372 1.00 94.75 94 LEU A C 1
ATOM 699 O O . LEU A 1 94 ? -19.190 -1.590 32.602 1.00 94.75 94 LEU A O 1
ATOM 703 N N . THR A 1 95 ? -19.070 -0.624 34.627 1.00 95.94 95 THR A N 1
ATOM 704 C CA . THR A 1 95 ? -20.238 -1.309 35.201 1.00 95.94 95 THR A CA 1
ATOM 705 C C . THR A 1 95 ? -21.512 -0.985 34.420 1.00 95.94 95 THR A C 1
ATOM 707 O O . THR A 1 95 ? -22.172 -1.897 33.932 1.00 95.94 95 THR A O 1
ATOM 710 N N . GLN A 1 96 ? -21.790 0.301 34.186 1.00 95.38 96 GLN A N 1
ATOM 711 C CA . GLN A 1 96 ? -22.960 0.745 33.416 1.00 95.38 96 GLN A CA 1
ATOM 712 C C . GLN A 1 96 ? -22.924 0.250 31.961 1.00 95.38 96 GLN A C 1
ATOM 714 O O . GLN A 1 96 ? -23.954 -0.112 31.390 1.00 95.38 96 GLN A O 1
ATOM 719 N N . ARG A 1 97 ? -21.734 0.204 31.344 1.00 96.25 97 ARG A N 1
ATOM 720 C CA . ARG A 1 97 ? -21.567 -0.342 29.987 1.00 96.25 97 ARG A CA 1
ATOM 721 C C . ARG A 1 97 ? -21.823 -1.847 29.927 1.00 96.25 97 ARG A C 1
ATOM 723 O O . ARG A 1 97 ? -22.460 -2.301 28.981 1.00 96.25 97 ARG A O 1
ATOM 730 N N . ARG A 1 98 ? -21.385 -2.608 30.934 1.00 97.06 98 ARG A N 1
ATOM 731 C CA . ARG A 1 98 ? -21.662 -4.051 31.048 1.00 97.06 98 ARG A CA 1
ATOM 732 C C . ARG A 1 98 ? -23.144 -4.336 31.247 1.00 97.06 98 ARG A C 1
ATOM 734 O O . ARG A 1 98 ? -23.673 -5.199 30.562 1.00 97.06 98 ARG A O 1
ATOM 741 N N . GLU A 1 99 ? -23.819 -3.590 32.118 1.00 97.06 99 GLU A N 1
ATOM 742 C CA . GLU A 1 99 ? -25.273 -3.699 32.314 1.00 97.06 99 GLU A CA 1
ATOM 743 C C . GLU A 1 99 ? -26.037 -3.435 31.015 1.00 97.06 99 GLU A C 1
ATOM 745 O O . GLU A 1 99 ? -26.924 -4.195 30.628 1.00 97.06 99 GLU A O 1
ATOM 750 N N . ALA A 1 100 ? -25.649 -2.379 30.299 1.00 95.75 100 ALA A N 1
ATOM 751 C CA . ALA A 1 100 ? -26.223 -2.047 29.006 1.00 95.75 100 ALA A CA 1
ATOM 752 C C . ALA A 1 100 ? -25.986 -3.133 27.949 1.00 95.75 100 ALA A C 1
ATOM 754 O O . ALA A 1 100 ? -26.909 -3.472 27.212 1.00 95.75 100 ALA A O 1
ATOM 755 N N . ALA A 1 101 ? -24.763 -3.653 27.865 1.00 96.81 101 ALA A N 1
ATOM 756 C CA . ALA A 1 101 ? -24.397 -4.680 26.901 1.00 96.81 101 ALA A CA 1
ATOM 757 C C . ALA A 1 101 ? -25.106 -6.010 27.191 1.00 96.81 101 ALA A C 1
ATOM 759 O O . ALA A 1 101 ? -25.682 -6.596 26.280 1.00 96.81 101 ALA A O 1
ATOM 760 N N . ALA A 1 102 ? -25.143 -6.428 28.460 1.00 97.62 102 ALA A N 1
ATOM 761 C CA . ALA A 1 102 ? -25.852 -7.622 28.912 1.00 97.62 102 ALA A CA 1
ATOM 762 C C . ALA A 1 102 ? -27.349 -7.543 28.576 1.00 97.62 102 ALA A C 1
ATOM 764 O O . ALA A 1 102 ? -27.901 -8.471 27.984 1.00 97.62 102 ALA A O 1
ATOM 765 N N . LYS A 1 103 ? -27.980 -6.389 28.846 1.00 97.12 103 LYS A N 1
ATOM 766 C CA . LYS A 1 103 ? -29.376 -6.125 28.475 1.00 97.12 103 LYS A CA 1
ATOM 767 C C . LYS A 1 103 ? -29.602 -6.219 26.962 1.00 97.12 103 LYS A C 1
ATOM 769 O O . LYS A 1 103 ? -30.595 -6.807 26.548 1.00 97.12 103 LYS A O 1
ATOM 774 N N . ALA A 1 104 ? -28.697 -5.669 26.151 1.00 96.44 104 ALA A N 1
ATOM 775 C CA . ALA A 1 104 ? -28.824 -5.663 24.691 1.00 96.44 104 ALA A CA 1
ATOM 776 C C . ALA A 1 104 ? -28.779 -7.071 24.070 1.00 96.44 104 ALA A C 1
ATOM 778 O O . ALA A 1 104 ? -29.419 -7.304 23.052 1.00 96.44 104 ALA A O 1
ATOM 779 N N . CYS A 1 105 ? -28.069 -8.021 24.686 1.00 96.25 105 CYS A N 1
ATOM 780 C CA . CYS A 1 105 ? -28.034 -9.418 24.239 1.00 96.25 105 CYS A CA 1
ATOM 781 C C . CYS A 1 105 ? -28.886 -10.376 25.095 1.00 96.25 105 CYS A C 1
ATOM 783 O O . CYS A 1 105 ? -28.740 -11.588 24.967 1.00 96.25 105 CYS A O 1
ATOM 785 N N . GLY A 1 106 ? -29.751 -9.863 25.980 1.00 96.44 106 GLY A N 1
ATOM 786 C CA . GLY A 1 106 ? -30.672 -10.685 26.778 1.00 96.44 106 GLY A CA 1
ATOM 787 C C . GLY A 1 106 ? -30.002 -11.601 27.811 1.00 96.44 106 GLY A C 1
ATOM 788 O O . GLY A 1 106 ? -30.540 -12.660 28.125 1.00 96.44 106 GLY A O 1
ATOM 789 N N . HIS A 1 107 ? -28.837 -11.217 28.336 1.00 97.31 107 HIS A N 1
ATOM 790 C CA . HIS A 1 107 ? -28.112 -11.973 29.361 1.00 97.31 107 HIS A CA 1
ATOM 791 C C . HIS A 1 107 ? -28.086 -11.228 30.697 1.00 97.31 107 HIS A C 1
ATOM 793 O O . HIS A 1 107 ? -28.169 -10.000 30.746 1.00 97.31 107 HIS A O 1
ATOM 799 N N . ASP A 1 108 ? -27.927 -11.968 31.795 1.00 97.88 108 ASP A N 1
A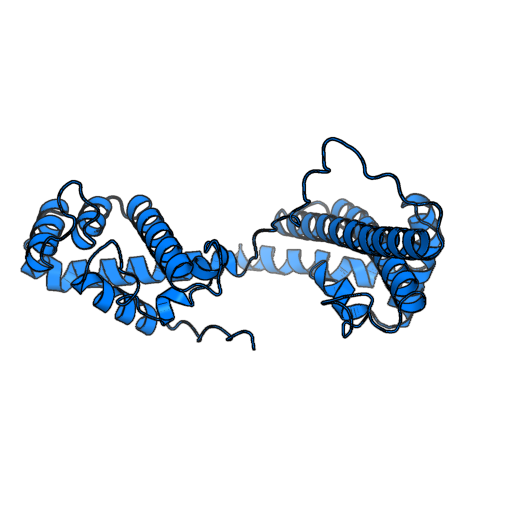TOM 800 C CA . ASP A 1 108 ? -27.576 -11.361 33.073 1.00 97.88 108 ASP A CA 1
ATOM 801 C C . ASP A 1 108 ? -26.128 -10.838 33.046 1.00 97.88 108 ASP A C 1
ATOM 803 O O . ASP A 1 108 ? -25.278 -11.290 32.269 1.00 97.88 108 ASP A O 1
ATOM 807 N N . VAL A 1 109 ? -25.844 -9.852 33.897 1.00 98.06 109 VAL A N 1
ATOM 808 C CA . VAL A 1 109 ? -24.556 -9.141 33.906 1.00 98.06 109 VAL A CA 1
ATOM 809 C C . VAL A 1 109 ? -23.393 -10.069 34.264 1.00 98.06 109 VAL A C 1
ATOM 811 O O . VAL A 1 109 ? -22.295 -9.916 33.723 1.00 98.06 109 VAL A O 1
ATOM 814 N N . ASP A 1 110 ? -23.619 -11.052 35.135 1.00 97.81 110 ASP A N 1
ATOM 815 C CA . ASP A 1 110 ? -22.581 -11.983 35.571 1.00 97.81 110 ASP A CA 1
ATOM 816 C C . ASP A 1 110 ? -22.227 -12.991 34.473 1.00 97.81 110 ASP A C 1
ATOM 818 O O . ASP A 1 110 ? -21.040 -13.236 34.222 1.00 97.81 110 ASP A O 1
ATOM 822 N N . HIS A 1 111 ? -23.223 -13.535 33.773 1.00 97.56 111 HIS A N 1
ATOM 823 C CA . HIS A 1 111 ? -23.025 -14.376 32.598 1.00 97.56 111 HIS A CA 1
ATOM 824 C C . HIS A 1 111 ? -22.341 -13.595 31.480 1.00 97.56 111 HIS A C 1
ATOM 826 O O . HIS A 1 111 ? -21.355 -14.074 30.912 1.00 97.56 111 HIS A O 1
ATOM 832 N N . PHE A 1 112 ? -22.800 -12.369 31.211 1.00 98.00 112 PHE A N 1
ATOM 833 C CA . PHE A 1 112 ? -22.181 -11.502 30.217 1.00 98.00 112 PHE A CA 1
ATOM 834 C C . PHE A 1 112 ? -20.693 -11.299 30.522 1.00 98.00 112 PHE A C 1
ATOM 836 O O . PHE A 1 112 ? -19.849 -11.595 29.679 1.00 98.00 112 PHE A O 1
ATOM 843 N N . ARG A 1 113 ? -20.353 -10.903 31.756 1.00 97.50 113 ARG A N 1
ATOM 844 C CA . ARG A 1 113 ? -18.966 -10.660 32.183 1.00 97.50 113 ARG A CA 1
ATOM 845 C C . ARG A 1 113 ? -18.084 -11.906 32.086 1.00 97.50 113 ARG A C 1
ATOM 847 O O . ARG A 1 113 ? -16.915 -11.799 31.728 1.00 97.50 113 ARG A O 1
ATOM 854 N N . LYS A 1 114 ? -18.606 -13.081 32.458 1.00 97.44 114 LYS A N 1
ATOM 855 C CA . LYS A 1 114 ? -17.817 -14.326 32.540 1.00 97.44 114 LYS A CA 1
ATOM 856 C C . LYS A 1 114 ? -17.709 -15.078 31.213 1.00 97.44 114 LYS A C 1
ATOM 858 O O . LYS A 1 114 ? -16.758 -15.834 31.042 1.00 97.44 114 LYS A O 1
ATOM 863 N N . ARG A 1 115 ? -18.689 -14.946 30.313 1.00 97.19 115 ARG A N 1
ATOM 864 C CA . ARG A 1 115 ? -18.803 -15.791 29.109 1.00 97.19 115 ARG A CA 1
ATOM 865 C C . ARG A 1 115 ? -18.833 -15.004 27.807 1.00 97.19 115 ARG A C 1
ATOM 867 O O . ARG A 1 115 ? -18.180 -15.416 26.853 1.00 97.19 115 ARG A O 1
ATOM 874 N N . VAL A 1 116 ? -19.579 -13.904 27.761 1.00 97.25 116 VAL A N 1
ATOM 875 C CA . VAL A 1 116 ? -19.831 -13.166 26.514 1.00 97.25 116 VAL A CA 1
ATOM 876 C C . VAL A 1 116 ? -18.740 -12.130 26.270 1.00 97.25 116 VAL A C 1
ATOM 878 O O . VAL A 1 116 ? -18.116 -12.143 25.217 1.00 97.25 116 VAL A O 1
ATOM 881 N N . GLU A 1 117 ? -18.443 -11.285 27.257 1.00 97.12 117 GLU A N 1
ATOM 882 C CA . GLU A 1 117 ? -17.449 -10.213 27.154 1.00 97.12 117 GLU A CA 1
ATOM 883 C C . GLU A 1 117 ? -16.073 -10.704 26.666 1.00 97.12 117 GLU A C 1
ATOM 885 O O . GLU A 1 117 ? -15.577 -10.121 25.701 1.00 97.12 117 GLU A O 1
ATOM 890 N N . PRO A 1 118 ? -15.471 -11.782 27.217 1.00 95.94 118 PRO A N 1
ATOM 891 C CA . PRO A 1 118 ? -14.179 -12.269 26.730 1.00 95.94 118 PRO A CA 1
ATOM 892 C C . PRO A 1 118 ? -14.209 -12.660 25.248 1.00 95.94 118 PRO A C 1
ATOM 894 O O . PRO A 1 118 ? -13.287 -12.323 24.512 1.00 95.94 118 PRO A O 1
ATOM 897 N N . ARG A 1 119 ? -15.299 -13.296 24.795 1.00 95.94 119 ARG A N 1
ATOM 898 C CA . ARG A 1 119 ? -15.481 -13.698 23.392 1.00 95.94 119 ARG A CA 1
ATOM 899 C C . ARG A 1 119 ? -15.652 -12.498 22.466 1.00 95.94 119 ARG A C 1
ATOM 901 O O . ARG A 1 119 ? -15.146 -12.512 21.351 1.00 95.94 119 ARG A O 1
ATOM 908 N N . LEU A 1 120 ? -16.338 -11.446 22.920 1.00 95.81 120 LEU A N 1
ATOM 909 C CA . LEU A 1 120 ? -16.468 -10.209 22.144 1.00 95.81 120 LEU A CA 1
ATOM 910 C C . LEU A 1 120 ? -15.124 -9.492 21.993 1.00 95.81 120 LEU A C 1
ATOM 912 O O . LEU A 1 120 ? -14.829 -8.976 20.917 1.00 95.81 120 LEU A O 1
ATOM 916 N N . VAL A 1 121 ? -14.305 -9.474 23.048 1.00 95.38 121 VAL A N 1
ATOM 917 C CA . VAL A 1 121 ? -12.950 -8.902 23.000 1.00 95.38 121 VAL A CA 1
ATOM 918 C C . VAL A 1 121 ? -12.051 -9.699 22.068 1.00 95.38 121 VAL A C 1
ATOM 920 O O . VAL A 1 121 ? -11.363 -9.101 21.250 1.00 95.38 121 VAL A O 1
ATOM 923 N N . GLU A 1 122 ? -12.083 -11.025 22.166 1.00 93.00 122 GLU A N 1
ATOM 924 C CA . GLU A 1 122 ? -11.354 -11.930 21.275 1.00 93.00 122 GLU A CA 1
ATOM 925 C C . GLU A 1 122 ? -11.764 -11.727 19.814 1.00 93.00 122 GLU A C 1
ATOM 927 O O . GLU A 1 122 ? -10.911 -11.517 18.954 1.00 93.00 122 GLU A O 1
ATOM 932 N N . ARG A 1 123 ? -13.071 -11.670 19.526 1.00 94.25 123 ARG A N 1
ATOM 933 C CA . ARG A 1 123 ? -13.553 -11.430 18.160 1.00 94.25 123 ARG A CA 1
ATOM 934 C C . ARG A 1 123 ? -13.112 -10.069 17.627 1.00 94.25 123 ARG A C 1
ATOM 936 O O . ARG A 1 123 ? -12.672 -9.982 16.485 1.00 94.25 123 ARG A O 1
ATOM 943 N N . LEU A 1 124 ? -13.188 -9.018 18.446 1.00 95.00 124 LEU A N 1
ATOM 944 C CA . LEU A 1 124 ? -12.729 -7.687 18.050 1.00 95.00 124 LEU A CA 1
ATOM 945 C C . LEU A 1 124 ? -11.208 -7.639 17.836 1.00 95.00 124 LEU A C 1
ATOM 947 O O . LEU A 1 124 ? -10.759 -6.972 16.907 1.00 95.00 124 LEU A O 1
ATOM 951 N N . ALA A 1 125 ? -10.427 -8.342 18.661 1.00 93.50 125 ALA A N 1
ATOM 952 C CA . ALA A 1 125 ? -8.981 -8.473 18.485 1.00 93.50 125 ALA A CA 1
ATOM 953 C C . ALA A 1 125 ? -8.654 -9.132 17.143 1.00 93.50 125 ALA A C 1
ATOM 955 O O . ALA A 1 125 ? -7.863 -8.586 16.376 1.00 93.50 125 ALA A O 1
ATOM 956 N N . TRP A 1 126 ? -9.348 -10.223 16.814 1.00 91.50 126 TRP A N 1
ATOM 957 C CA . TRP A 1 126 ? -9.213 -10.894 15.525 1.00 91.50 126 TRP A CA 1
ATOM 958 C C . TRP A 1 126 ? -9.590 -9.984 14.346 1.00 91.50 126 TRP A C 1
ATOM 960 O O . TRP A 1 126 ? -8.844 -9.904 13.374 1.00 91.50 126 TRP A O 1
ATOM 970 N N . MET A 1 127 ? -10.694 -9.232 14.437 1.00 93.19 127 MET A N 1
ATOM 971 C CA . MET A 1 127 ? -11.085 -8.266 13.398 1.00 93.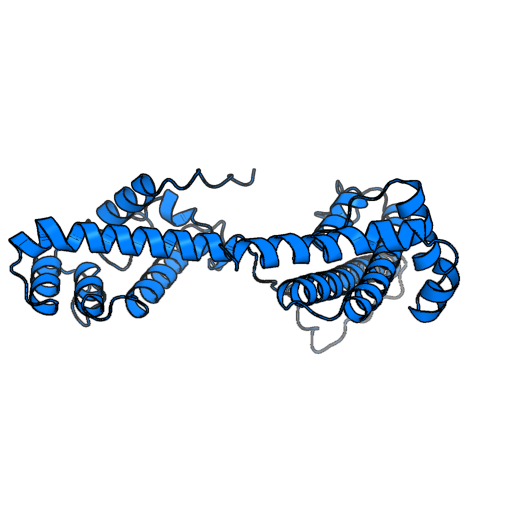19 127 MET A CA 1
ATOM 972 C C . MET A 1 127 ? -10.046 -7.151 13.218 1.00 93.19 127 MET A C 1
ATOM 974 O O . MET A 1 127 ? -9.778 -6.729 12.096 1.00 93.19 127 MET A O 1
ATOM 978 N N . LEU A 1 128 ? -9.461 -6.661 14.313 1.00 92.75 128 LEU A N 1
ATOM 979 C CA . LEU A 1 128 ? -8.436 -5.617 14.285 1.00 92.75 128 LEU A CA 1
ATOM 980 C C . LEU A 1 128 ? -7.113 -6.128 13.698 1.00 92.75 128 LEU A C 1
ATOM 982 O O . LEU A 1 128 ? -6.446 -5.404 12.953 1.00 92.75 128 LEU A O 1
ATOM 986 N N . TRP A 1 129 ? -6.753 -7.375 14.008 1.00 91.00 129 TRP A N 1
ATOM 987 C CA . TRP A 1 129 ? -5.637 -8.074 13.379 1.00 91.00 129 TRP A CA 1
ATOM 988 C C . TRP A 1 129 ? -5.878 -8.245 11.877 1.00 91.00 129 TRP A C 1
ATOM 990 O O . TRP A 1 129 ? -5.045 -7.821 11.082 1.00 91.00 129 TRP A O 1
ATOM 1000 N N . GLN A 1 130 ? -7.048 -8.754 11.477 1.00 87.06 130 GLN A N 1
ATOM 1001 C CA . GLN A 1 130 ? -7.402 -8.945 10.071 1.00 87.06 130 GLN A CA 1
ATOM 1002 C C . GLN A 1 130 ? -7.396 -7.619 9.296 1.00 87.06 130 GLN A C 1
ATOM 1004 O O . GLN A 1 130 ? -6.851 -7.561 8.198 1.00 87.06 130 GLN A O 1
ATOM 1009 N N . ASP A 1 131 ? -7.957 -6.545 9.862 1.00 87.94 131 ASP A N 1
ATOM 1010 C CA . ASP A 1 131 ? -7.895 -5.207 9.259 1.00 87.94 131 ASP A CA 1
ATOM 1011 C C . ASP A 1 131 ? -6.437 -4.747 9.117 1.00 87.94 131 ASP A C 1
ATOM 1013 O O . ASP A 1 131 ? -6.054 -4.259 8.062 1.00 87.94 131 ASP A O 1
ATOM 1017 N N . SER A 1 132 ? -5.582 -4.977 10.119 1.00 86.75 132 SER A N 1
ATOM 1018 C CA . SER A 1 132 ? -4.150 -4.646 10.040 1.00 86.75 132 SER A CA 1
ATOM 1019 C C . SER A 1 132 ? -3.401 -5.449 8.972 1.00 86.75 132 SER A C 1
ATOM 1021 O O . SER A 1 132 ? -2.552 -4.879 8.281 1.00 86.75 132 SER A O 1
ATOM 1023 N N . GLU A 1 133 ? -3.736 -6.729 8.796 1.00 82.50 133 GLU A N 1
ATOM 1024 C CA . GLU A 1 133 ? -3.185 -7.582 7.740 1.00 82.50 133 GLU A CA 1
ATOM 1025 C C . GLU A 1 133 ? -3.672 -7.166 6.347 1.00 82.50 133 GLU A C 1
ATOM 1027 O O . GLU A 1 133 ? -2.905 -7.240 5.391 1.00 82.50 133 GLU A O 1
ATOM 1032 N N . GLN A 1 134 ? -4.889 -6.627 6.210 1.00 74.06 134 GLN A N 1
ATOM 1033 C CA . GLN A 1 134 ? -5.348 -6.069 4.931 1.00 74.06 134 GLN A CA 1
ATOM 1034 C C . GLN A 1 134 ? -4.455 -4.918 4.454 1.00 74.06 134 GLN A C 1
ATOM 1036 O O . GLN A 1 134 ? -4.209 -4.810 3.260 1.00 74.06 134 GLN A O 1
ATOM 1041 N N . PHE A 1 135 ? -3.896 -4.110 5.363 1.00 64.19 135 PHE A N 1
ATOM 1042 C CA . PHE A 1 135 ? -2.919 -3.063 5.014 1.00 64.19 135 PHE A CA 1
ATOM 1043 C C . PHE A 1 135 ? -1.481 -3.567 4.899 1.00 64.19 135 PHE A C 1
ATOM 1045 O O . PHE A 1 135 ? -0.582 -2.786 4.581 1.00 64.19 135 PHE A O 1
ATOM 1052 N N . ARG A 1 136 ? -1.230 -4.860 5.134 1.00 60.59 136 ARG A N 1
ATOM 1053 C CA . ARG A 1 136 ? 0.004 -5.500 4.665 1.00 60.59 136 ARG A CA 1
ATOM 1054 C C . ARG A 1 136 ? 0.035 -5.500 3.135 1.00 60.59 136 ARG A C 1
ATOM 1056 O O . ARG A 1 136 ? 1.100 -5.312 2.554 1.00 60.59 136 ARG A O 1
ATOM 1063 N N . ALA A 1 137 ? -1.137 -5.574 2.499 1.00 52.84 137 ALA A N 1
ATOM 1064 C CA . ALA A 1 137 ? -1.329 -5.145 1.123 1.00 52.84 137 ALA A CA 1
ATOM 1065 C C . ALA A 1 137 ? -1.530 -3.619 1.106 1.00 52.84 137 ALA A C 1
ATOM 1067 O O . ALA A 1 137 ? -2.623 -3.110 1.329 1.00 52.84 137 ALA A O 1
ATOM 1068 N N . VAL A 1 138 ? -0.450 -2.863 0.902 1.00 50.34 138 VAL A N 1
ATOM 1069 C CA . VAL A 1 138 ? -0.492 -1.394 0.801 1.00 50.34 138 VAL A CA 1
ATOM 1070 C C . VAL A 1 138 ? -1.542 -0.986 -0.249 1.00 50.34 138 VAL A C 1
ATOM 1072 O O . VAL A 1 138 ? -1.333 -1.292 -1.429 1.00 50.34 138 VAL A O 1
ATOM 1075 N N . PRO A 1 139 ? -2.656 -0.305 0.108 1.00 48.19 139 PRO A N 1
ATOM 1076 C CA . PRO A 1 139 ? -3.530 0.268 -0.904 1.00 48.19 139 PRO A CA 1
ATOM 1077 C C . PRO A 1 139 ? -2.697 1.274 -1.694 1.00 48.19 139 PRO A C 1
ATOM 1079 O O . PRO A 1 139 ? -2.087 2.174 -1.115 1.00 48.19 139 PRO A O 1
ATOM 1082 N N . ALA A 1 140 ? -2.620 1.088 -3.009 1.00 51.88 140 ALA A N 1
ATOM 1083 C CA . ALA A 1 140 ? -1.848 1.962 -3.876 1.00 51.88 140 ALA A CA 1
ATOM 1084 C C . ALA A 1 140 ? -2.452 3.375 -3.830 1.00 51.88 140 ALA A C 1
ATOM 1086 O O . ALA A 1 140 ? -3.459 3.655 -4.477 1.00 51.88 140 ALA A O 1
ATOM 1087 N N . ALA A 1 141 ? -1.858 4.261 -3.037 1.00 50.34 141 ALA A N 1
ATOM 1088 C CA . ALA A 1 141 ? -2.114 5.686 -3.123 1.00 50.34 141 ALA A CA 1
ATOM 1089 C C . ALA A 1 141 ? -1.180 6.250 -4.194 1.00 50.34 141 ALA A C 1
ATOM 1091 O O . ALA A 1 141 ? 0.036 6.080 -4.106 1.00 50.34 141 ALA A O 1
ATOM 1092 N N . ALA A 1 142 ? -1.745 6.899 -5.212 1.00 53.28 142 ALA A N 1
ATOM 1093 C CA . ALA A 1 142 ? -0.938 7.646 -6.166 1.00 53.28 142 ALA A CA 1
ATOM 1094 C C . ALA A 1 142 ? -0.116 8.719 -5.419 1.00 53.28 142 ALA A C 1
ATOM 1096 O O . ALA A 1 142 ? -0.605 9.262 -4.417 1.00 53.28 142 ALA A O 1
ATOM 1097 N N . PRO A 1 143 ? 1.101 9.057 -5.886 1.00 60.44 143 PRO A N 1
ATOM 1098 C CA . PRO A 1 143 ? 1.829 10.214 -5.388 1.00 60.44 143 PRO A CA 1
ATOM 1099 C C . PRO A 1 143 ? 0.929 11.438 -5.366 1.00 60.44 143 PRO A C 1
ATOM 1101 O O . PRO A 1 143 ? 0.169 11.686 -6.306 1.00 60.44 143 PRO A O 1
ATOM 1104 N N . ARG A 1 144 ? 1.014 12.216 -4.288 1.00 62.28 144 ARG A N 1
ATOM 1105 C CA . ARG A 1 144 ? 0.298 13.485 -4.210 1.00 62.28 144 ARG A CA 1
ATOM 1106 C C . ARG A 1 144 ? 0.944 14.455 -5.194 1.00 62.28 144 ARG A C 1
ATOM 1108 O O . ARG A 1 144 ? 1.986 15.026 -4.897 1.00 62.28 144 ARG A O 1
ATOM 1115 N N . LEU A 1 145 ? 0.320 14.626 -6.355 1.00 70.81 145 LEU A N 1
ATOM 1116 C CA . LEU A 1 145 ? 0.657 15.700 -7.280 1.00 70.81 145 LEU A CA 1
ATOM 1117 C C . LEU A 1 145 ? 0.039 17.000 -6.758 1.00 70.81 145 LEU A C 1
ATOM 1119 O O . LEU A 1 145 ? -1.155 17.053 -6.449 1.00 70.81 145 LEU A O 1
ATOM 1123 N N . THR A 1 146 ? 0.850 18.045 -6.638 1.00 71.94 146 THR A N 1
ATOM 1124 C CA . THR A 1 146 ? 0.361 19.380 -6.288 1.00 71.94 146 THR A CA 1
ATOM 1125 C C . THR A 1 146 ? -0.342 19.972 -7.504 1.00 71.94 146 THR A C 1
ATOM 1127 O O . THR A 1 146 ? 0.170 19.892 -8.620 1.00 71.94 146 THR A O 1
ATOM 1130 N N . LEU A 1 147 ? -1.521 20.570 -7.307 1.00 73.75 147 LEU A N 1
ATOM 1131 C CA . LEU A 1 147 ? -2.177 21.325 -8.375 1.00 73.75 147 LEU A CA 1
ATOM 1132 C C . LEU A 1 147 ? -1.230 22.422 -8.862 1.00 73.75 147 LEU A C 1
ATOM 1134 O O . LEU A 1 147 ? -0.742 23.216 -8.054 1.00 73.75 147 LEU A O 1
ATOM 1138 N N . ALA A 1 148 ? -1.001 22.473 -10.174 1.00 71.69 148 ALA A N 1
ATOM 1139 C CA . ALA A 1 148 ? -0.230 23.551 -10.767 1.00 71.69 148 ALA A CA 1
ATOM 1140 C C . ALA A 1 148 ? -0.879 24.899 -10.389 1.00 71.69 148 ALA A C 1
ATOM 1142 O O . ALA A 1 148 ? -2.111 25.027 -10.460 1.00 71.69 148 ALA A O 1
ATOM 1143 N N . PRO A 1 149 ? -0.095 25.904 -9.961 1.00 72.69 149 PRO A N 1
ATOM 1144 C CA . PRO A 1 149 ? -0.632 27.238 -9.731 1.00 72.69 149 PRO A CA 1
ATOM 1145 C C . PRO A 1 149 ? -1.321 27.743 -11.006 1.00 72.69 149 PRO A C 1
ATOM 1147 O O . PRO A 1 149 ? -0.885 27.449 -12.117 1.00 72.69 149 PRO A O 1
ATOM 1150 N N . LYS A 1 150 ? -2.405 28.523 -10.856 1.00 73.44 150 LYS A N 1
ATOM 1151 C CA . LYS A 1 150 ? -3.188 29.054 -11.996 1.00 73.44 150 LYS A CA 1
ATOM 1152 C C . LYS A 1 150 ? -2.334 29.812 -13.019 1.00 73.44 150 LYS A C 1
ATOM 1154 O O . LYS A 1 150 ? -2.708 29.881 -14.183 1.00 73.44 150 LYS A O 1
ATOM 1159 N N . ASN A 1 151 ? -1.205 30.357 -12.574 1.00 73.38 151 ASN A N 1
ATOM 1160 C CA . ASN A 1 151 ? -0.197 30.953 -13.429 1.00 73.38 151 ASN A CA 1
ATOM 1161 C C . ASN A 1 151 ? 0.969 29.973 -13.518 1.00 73.38 151 ASN A C 1
ATOM 1163 O O . ASN A 1 151 ? 1.625 29.710 -12.509 1.00 73.38 151 ASN A O 1
ATOM 1167 N N . MET A 1 152 ? 1.207 29.436 -14.714 1.00 64.88 152 MET A N 1
ATOM 1168 C CA . MET A 1 152 ? 2.371 28.598 -14.968 1.00 64.88 152 MET A CA 1
ATOM 1169 C C . MET A 1 152 ? 3.628 29.455 -14.754 1.00 64.88 152 MET A C 1
ATOM 1171 O O . MET A 1 152 ? 3.736 30.510 -15.385 1.00 64.88 152 MET A O 1
ATOM 1175 N N . PRO A 1 153 ? 4.543 29.078 -13.845 1.00 67.44 153 PRO A N 1
ATOM 1176 C CA . PRO A 1 153 ? 5.788 29.811 -13.687 1.00 67.44 153 PRO A CA 1
ATOM 1177 C C . PRO A 1 153 ? 6.578 29.726 -14.996 1.00 67.44 153 PRO A C 1
ATOM 1179 O O . PRO A 1 153 ? 6.798 28.640 -15.530 1.00 67.44 153 PRO A O 1
ATOM 1182 N N . THR A 1 154 ? 6.980 30.875 -15.537 1.00 78.00 154 THR A N 1
ATOM 1183 C CA . THR A 1 154 ? 7.891 30.919 -16.681 1.00 78.00 154 THR A CA 1
ATOM 1184 C C . THR A 1 154 ? 9.269 30.484 -16.200 1.00 78.00 154 THR A C 1
ATOM 1186 O O . THR A 1 154 ? 9.813 31.106 -15.287 1.00 78.00 154 THR A O 1
ATOM 1189 N N . LEU A 1 155 ? 9.834 29.436 -16.801 1.00 77.50 155 LEU A N 1
ATOM 1190 C CA . LEU A 1 155 ? 11.226 29.061 -16.558 1.00 77.50 155 LEU A CA 1
ATOM 1191 C C . LEU A 1 155 ? 12.131 30.215 -17.023 1.00 77.50 155 LEU A C 1
ATOM 1193 O O . LEU A 1 155 ? 12.037 30.613 -18.190 1.00 77.50 155 LEU A O 1
ATOM 1197 N N . PRO A 1 156 ? 12.964 30.795 -16.142 1.00 81.69 156 PRO A N 1
ATOM 1198 C CA . PRO A 1 156 ? 13.914 31.814 -16.559 1.00 81.69 156 PRO A CA 1
ATOM 1199 C C . PRO A 1 156 ? 14.911 31.229 -17.571 1.00 81.69 156 PRO A C 1
ATOM 1201 O O . PRO A 1 156 ? 15.225 30.040 -17.559 1.00 81.69 156 PRO A O 1
ATOM 1204 N N . ALA A 1 157 ? 15.369 32.067 -18.504 1.00 86.00 157 ALA A N 1
ATOM 1205 C CA . ALA A 1 157 ? 16.323 31.682 -19.545 1.00 86.00 157 ALA A CA 1
ATOM 1206 C C . ALA A 1 157 ? 17.761 31.673 -18.998 1.00 86.00 157 ALA A C 1
ATOM 1208 O O . ALA A 1 157 ? 18.632 32.382 -19.502 1.00 86.00 157 ALA A O 1
ATOM 1209 N N . ASP A 1 158 ? 17.987 30.911 -17.932 1.00 88.19 158 ASP A N 1
ATOM 1210 C CA . ASP A 1 158 ? 19.300 30.686 -17.341 1.00 88.19 158 ASP A CA 1
ATOM 1211 C C . ASP A 1 158 ? 19.608 29.189 -17.245 1.00 88.19 158 ASP A C 1
ATOM 1213 O O . ASP A 1 158 ? 18.715 28.343 -17.188 1.00 88.19 158 ASP A O 1
ATOM 1217 N N . VAL A 1 159 ? 20.903 28.874 -17.264 1.00 80.00 159 VAL A N 1
ATOM 1218 C CA . VAL A 1 159 ? 21.407 27.498 -17.345 1.00 80.00 159 VAL A CA 1
ATOM 1219 C C . VAL A 1 159 ? 20.967 26.659 -16.143 1.00 80.00 159 VAL A C 1
ATOM 1221 O O . VAL A 1 159 ? 20.592 25.505 -16.318 1.00 80.00 159 VAL A O 1
ATOM 1224 N N . PHE A 1 160 ? 20.926 27.235 -14.939 1.00 74.56 160 PHE A N 1
ATOM 1225 C CA . PHE A 1 160 ? 20.562 26.495 -13.730 1.00 74.56 160 PHE A CA 1
ATOM 1226 C C . PHE A 1 160 ? 19.073 26.141 -13.702 1.00 74.56 160 PHE A C 1
ATOM 1228 O O . PHE A 1 160 ? 18.696 25.048 -13.278 1.00 74.56 160 PHE A O 1
ATOM 1235 N N . ALA A 1 161 ? 18.212 27.039 -14.185 1.00 71.94 161 ALA A N 1
ATOM 1236 C CA . ALA A 1 161 ? 16.792 26.749 -14.337 1.00 71.94 161 ALA A CA 1
ATOM 1237 C C . ALA A 1 161 ? 16.522 25.651 -15.376 1.00 71.94 161 ALA A C 1
ATOM 1239 O O . ALA A 1 161 ? 15.596 24.857 -15.199 1.00 71.94 161 ALA A O 1
ATOM 1240 N N . TRP A 1 162 ? 17.333 25.572 -16.435 1.00 81.81 162 TRP A N 1
ATOM 1241 C CA . TRP A 1 162 ? 17.250 24.491 -17.420 1.00 81.81 162 TRP A CA 1
ATOM 1242 C C . TRP A 1 162 ? 17.699 23.150 -16.848 1.00 81.81 162 TRP A C 1
ATOM 1244 O O . TRP A 1 162 ? 16.978 22.170 -17.011 1.00 81.81 162 TRP A O 1
ATOM 1254 N N . GLU A 1 163 ? 18.823 23.111 -16.131 1.00 80.25 163 GLU A N 1
ATOM 1255 C CA . GLU A 1 163 ? 19.315 21.894 -15.471 1.0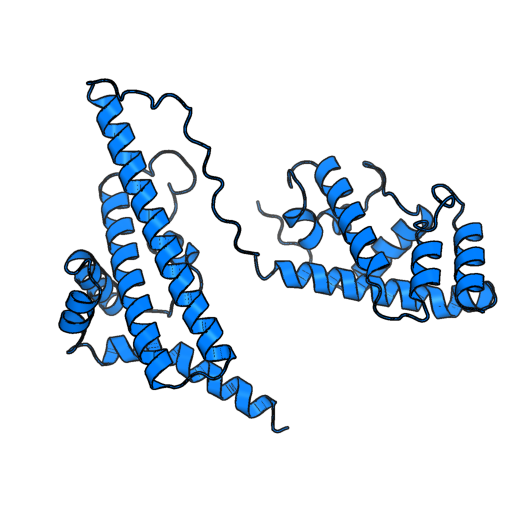0 80.25 163 GLU A CA 1
ATOM 1256 C C . GLU A 1 163 ? 18.298 21.342 -14.461 1.00 80.25 163 GLU A C 1
ATOM 1258 O O . GLU A 1 163 ? 18.044 20.137 -14.428 1.00 80.25 163 GLU A O 1
ATOM 1263 N N . LEU A 1 164 ? 17.662 22.216 -13.672 1.00 81.06 164 LEU A N 1
ATOM 1264 C CA . LEU A 1 164 ? 16.617 21.813 -12.728 1.00 81.06 164 LEU A CA 1
ATOM 1265 C C . LEU A 1 164 ? 15.384 21.245 -13.447 1.00 81.06 164 LEU A C 1
ATOM 1267 O O . LEU A 1 164 ? 14.844 20.221 -13.031 1.00 81.06 164 LEU A O 1
ATOM 1271 N N . ALA A 1 165 ? 14.946 21.888 -14.533 1.00 84.75 165 ALA A N 1
ATOM 1272 C CA . ALA A 1 165 ? 13.810 21.416 -15.320 1.00 84.75 165 ALA A CA 1
ATOM 1273 C C . ALA A 1 165 ? 14.107 20.082 -16.025 1.00 84.75 165 ALA A C 1
ATOM 1275 O O . ALA A 1 165 ? 13.236 19.211 -16.101 1.00 84.75 165 ALA A O 1
ATOM 1276 N N . GLU A 1 166 ? 15.329 19.897 -16.526 1.00 87.50 166 GLU A N 1
ATOM 1277 C CA . GLU A 1 166 ? 15.784 18.633 -17.101 1.00 87.50 166 GLU A CA 1
ATOM 1278 C C . GLU A 1 166 ? 15.799 17.527 -16.042 1.00 87.50 166 GLU A C 1
ATOM 1280 O O . GLU A 1 166 ? 15.248 16.448 -16.274 1.00 87.50 166 GLU A O 1
ATOM 1285 N N . HIS A 1 167 ? 16.320 17.823 -14.849 1.00 85.44 167 HIS A N 1
ATOM 1286 C CA . HIS A 1 167 ? 16.331 16.885 -13.729 1.00 85.44 167 HIS A CA 1
ATOM 1287 C C . HIS A 1 167 ? 14.919 16.455 -13.320 1.00 85.44 167 HIS A C 1
ATOM 1289 O O . HIS A 1 167 ? 14.635 15.255 -13.255 1.00 85.44 167 HIS A O 1
ATOM 1295 N N . GLU A 1 168 ? 14.002 17.406 -13.124 1.00 84.81 168 GLU A N 1
ATOM 1296 C CA . GLU A 1 168 ? 12.600 17.121 -12.789 1.00 84.81 168 GLU A CA 1
ATOM 1297 C C . GLU A 1 168 ? 11.896 16.325 -13.901 1.00 84.81 168 GLU A C 1
ATOM 1299 O O . GLU A 1 168 ? 11.101 15.421 -13.623 1.00 84.81 168 GLU A O 1
ATOM 1304 N N . THR A 1 169 ? 12.228 16.601 -15.165 1.00 89.88 169 THR A N 1
ATOM 1305 C CA . THR A 1 169 ? 11.712 15.855 -16.320 1.00 89.88 169 THR A CA 1
ATOM 1306 C C . THR A 1 169 ? 12.170 14.400 -16.289 1.00 89.88 169 THR A C 1
ATOM 1308 O O . THR A 1 169 ? 11.341 13.499 -16.443 1.00 89.88 169 THR A O 1
ATOM 1311 N N . GLN A 1 170 ? 13.465 14.146 -16.080 1.00 89.94 170 GLN A N 1
ATOM 1312 C CA . GLN A 1 170 ? 13.996 12.782 -16.039 1.00 89.94 170 GLN A CA 1
ATOM 1313 C C . GLN A 1 170 ? 13.438 12.005 -14.844 1.00 89.94 170 GLN A C 1
ATOM 1315 O O . GLN A 1 170 ? 12.961 10.881 -15.003 1.00 89.94 170 GLN A O 1
ATOM 1320 N N . LEU A 1 171 ? 13.372 12.638 -13.668 1.00 87.50 171 LEU A N 1
ATOM 1321 C CA . LEU A 1 171 ? 12.758 12.039 -12.485 1.00 87.50 171 LEU A CA 1
ATOM 1322 C C . LEU A 1 171 ? 11.279 11.689 -12.729 1.00 87.50 171 LEU A C 1
ATOM 1324 O O . LEU A 1 171 ? 10.820 10.602 -12.372 1.00 87.50 171 LEU A O 1
ATOM 1328 N N . SER A 1 172 ? 10.530 12.581 -13.382 1.00 89.06 172 SER A N 1
ATOM 1329 C CA . SER A 1 172 ? 9.124 12.346 -13.731 1.00 89.06 172 SER A CA 1
ATOM 1330 C C . SER A 1 172 ? 8.947 11.173 -14.698 1.00 89.06 172 SER A C 1
ATOM 1332 O O . SER A 1 172 ? 7.992 10.407 -14.556 1.00 89.06 172 SER A O 1
ATOM 1334 N N . ARG A 1 173 ? 9.868 10.990 -15.656 1.00 92.94 173 ARG A N 1
ATOM 1335 C CA . ARG A 1 173 ? 9.866 9.840 -16.579 1.00 92.94 173 ARG A CA 1
ATOM 1336 C C . ARG A 1 173 ? 10.092 8.521 -15.848 1.00 92.94 173 ARG A C 1
ATOM 1338 O O . ARG A 1 173 ? 9.307 7.598 -16.053 1.00 92.94 173 ARG A O 1
ATOM 1345 N N . VAL A 1 174 ? 11.074 8.460 -14.945 1.00 92.00 174 VAL A N 1
ATOM 1346 C CA . VAL A 1 174 ? 11.330 7.270 -14.113 1.00 92.00 174 VAL A CA 1
ATOM 1347 C C . VAL A 1 174 ? 10.074 6.879 -13.334 1.00 92.00 174 VAL A C 1
ATOM 1349 O O . VAL A 1 174 ? 9.628 5.732 -13.408 1.00 92.00 174 VAL A O 1
ATOM 1352 N N . TRP A 1 175 ? 9.437 7.833 -12.646 1.00 90.12 175 TRP A N 1
ATOM 1353 C CA . TRP A 1 175 ? 8.201 7.558 -11.908 1.00 90.12 175 TRP A CA 1
ATOM 1354 C C . TRP A 1 175 ? 7.049 7.126 -12.818 1.00 90.12 175 TRP A C 1
ATOM 1356 O O . TRP A 1 175 ? 6.319 6.196 -12.471 1.00 90.12 175 TRP A O 1
ATOM 1366 N N . ALA A 1 176 ? 6.881 7.751 -13.985 1.00 92.94 176 ALA A N 1
ATOM 1367 C CA . ALA A 1 176 ? 5.855 7.355 -14.947 1.00 92.94 176 ALA A CA 1
ATOM 1368 C C . ALA A 1 176 ? 6.049 5.904 -15.422 1.00 92.94 176 ALA A C 1
ATOM 1370 O O . ALA A 1 176 ? 5.097 5.118 -15.402 1.00 92.94 176 ALA A O 1
ATOM 1371 N N . SER A 1 177 ? 7.279 5.525 -15.779 1.00 95.00 177 SER A N 1
ATOM 1372 C CA . SER A 1 177 ? 7.635 4.161 -16.182 1.00 95.00 177 SER A CA 1
ATOM 1373 C C . SER A 1 177 ? 7.448 3.153 -15.041 1.00 95.00 177 SER A C 1
ATOM 1375 O O . SER A 1 177 ? 6.947 2.049 -15.271 1.00 95.00 177 SER A O 1
ATOM 1377 N N . LEU A 1 178 ? 7.742 3.547 -13.798 1.00 93.25 178 LEU A N 1
ATOM 1378 C CA . LEU A 1 178 ? 7.545 2.721 -12.604 1.00 93.25 178 LEU A CA 1
ATOM 1379 C C . LEU A 1 178 ? 6.065 2.410 -12.374 1.00 93.25 178 LEU A C 1
ATOM 1381 O O . LEU A 1 178 ? 5.693 1.248 -12.192 1.00 93.25 178 LEU A O 1
ATOM 1385 N N . TYR A 1 179 ? 5.199 3.428 -12.425 1.00 92.06 179 TYR A N 1
ATOM 1386 C CA . TYR A 1 179 ? 3.756 3.225 -12.283 1.00 92.06 179 TYR A CA 1
ATOM 1387 C C . TYR A 1 179 ? 3.164 2.432 -13.447 1.00 92.06 179 TYR A C 1
ATOM 1389 O O . TYR A 1 179 ? 2.275 1.608 -13.218 1.00 92.06 179 TYR A O 1
ATOM 1397 N N . ALA A 1 180 ? 3.674 2.625 -14.667 1.00 95.38 180 ALA A N 1
ATOM 1398 C CA . ALA A 1 180 ? 3.271 1.828 -15.818 1.00 95.38 180 ALA A CA 1
ATOM 1399 C C . ALA A 1 180 ? 3.604 0.343 -15.609 1.00 95.38 180 ALA A C 1
ATOM 1401 O O . ALA A 1 180 ? 2.711 -0.492 -15.717 1.00 95.38 180 ALA A O 1
ATOM 1402 N N . LEU A 1 181 ? 4.845 0.004 -15.231 1.00 95.44 181 LEU A N 1
ATOM 1403 C CA . LEU A 1 181 ? 5.223 -1.380 -14.924 1.00 95.44 181 LEU A CA 1
ATOM 1404 C C . LEU A 1 181 ? 4.354 -1.966 -13.805 1.00 95.44 181 LEU A C 1
ATOM 1406 O O . LEU A 1 181 ? 3.810 -3.061 -13.957 1.00 95.44 181 LEU A O 1
ATOM 1410 N N . ARG A 1 182 ? 4.172 -1.227 -12.705 1.00 93.38 182 ARG A N 1
ATOM 1411 C CA . ARG A 1 182 ? 3.343 -1.663 -11.573 1.00 93.38 182 ARG A CA 1
ATOM 1412 C C . ARG A 1 182 ? 1.916 -2.009 -11.998 1.00 93.38 182 ARG A C 1
ATOM 1414 O O . ARG A 1 182 ? 1.380 -3.024 -11.558 1.00 93.38 182 ARG A O 1
ATOM 1421 N N . ALA A 1 183 ? 1.302 -1.196 -12.855 1.00 93.56 183 ALA A N 1
ATOM 1422 C CA . ALA A 1 183 ? -0.040 -1.458 -13.368 1.00 93.56 183 ALA A CA 1
ATOM 1423 C C . ALA A 1 183 ? -0.110 -2.762 -14.186 1.00 93.56 183 ALA A C 1
ATOM 1425 O O . ALA A 1 183 ? -1.048 -3.547 -14.014 1.00 93.56 183 ALA A O 1
ATOM 1426 N N . GLU A 1 184 ? 0.896 -3.038 -15.022 1.00 96.06 184 GLU A N 1
ATOM 1427 C CA . GLU A 1 184 ? 0.937 -4.280 -15.804 1.00 96.06 184 GLU A CA 1
ATOM 1428 C C . GLU A 1 184 ? 1.175 -5.519 -14.926 1.00 96.06 184 GLU A C 1
ATOM 1430 O O . GLU A 1 184 ? 0.565 -6.563 -15.167 1.00 96.06 184 GLU A O 1
ATOM 1435 N N . LEU A 1 185 ? 2.011 -5.409 -13.883 1.00 93.38 185 LEU A N 1
ATOM 1436 C CA . LEU A 1 185 ? 2.249 -6.485 -12.911 1.00 93.38 185 LEU A CA 1
ATOM 1437 C C . LEU A 1 185 ? 0.992 -6.798 -12.086 1.00 93.38 185 LEU A C 1
ATOM 1439 O O . LEU A 1 185 ? 0.647 -7.963 -11.909 1.00 93.38 185 LEU A O 1
ATOM 1443 N N . LEU A 1 186 ? 0.257 -5.776 -11.636 1.00 89.94 186 LEU A N 1
ATOM 1444 C CA . LEU A 1 186 ? -1.033 -5.963 -10.955 1.00 89.94 186 LEU A CA 1
ATOM 1445 C C . LEU A 1 186 ? -2.081 -6.592 -11.879 1.00 89.94 186 LEU A C 1
ATOM 1447 O O . LEU A 1 186 ? -2.902 -7.398 -11.442 1.00 89.94 186 LEU A O 1
ATOM 1451 N N . THR A 1 187 ? -2.049 -6.245 -13.167 1.00 93.50 187 THR A N 1
ATOM 1452 C CA . THR A 1 187 ? -2.926 -6.861 -14.165 1.00 93.50 187 THR A CA 1
ATOM 1453 C C . THR A 1 187 ? -2.616 -8.348 -14.325 1.00 93.50 187 THR A C 1
ATOM 1455 O O . THR A 1 187 ? -3.552 -9.146 -14.328 1.00 93.50 187 THR A O 1
ATOM 1458 N N . LEU A 1 188 ? -1.335 -8.733 -14.381 1.00 92.50 188 LEU A N 1
ATOM 1459 C CA . LEU A 1 188 ? -0.919 -10.141 -14.398 1.00 92.50 188 LEU A CA 1
ATOM 1460 C C . LEU A 1 188 ? -1.365 -10.900 -13.161 1.00 92.50 188 LEU A C 1
ATOM 1462 O O . LEU A 1 188 ? -1.926 -11.984 -13.288 1.00 92.50 188 LEU A O 1
ATOM 1466 N N . ASP A 1 189 ? -1.142 -10.323 -11.984 1.00 87.00 189 ASP A N 1
ATOM 1467 C CA . ASP A 1 189 ? -1.511 -10.952 -10.721 1.00 87.00 189 ASP A CA 1
ATOM 1468 C C . ASP A 1 189 ? -3.025 -11.203 -10.656 1.00 87.00 189 ASP A C 1
ATOM 1470 O O . ASP A 1 189 ? -3.473 -12.316 -10.381 1.00 87.00 189 ASP A O 1
ATOM 1474 N N . ARG A 1 190 ? -3.824 -10.206 -11.061 1.00 89.81 190 ARG A N 1
ATOM 1475 C CA . ARG A 1 190 ? -5.279 -10.342 -11.194 1.00 89.81 190 ARG A CA 1
ATOM 1476 C C . ARG A 1 190 ? -5.670 -11.432 -12.199 1.00 89.81 190 ARG A C 1
ATOM 1478 O O . ARG A 1 190 ? -6.576 -12.211 -11.923 1.00 89.81 190 ARG A O 1
ATOM 1485 N N . MET A 1 191 ? -5.025 -11.492 -13.365 1.00 92.38 191 MET A N 1
ATOM 1486 C CA . MET A 1 191 ? -5.308 -12.511 -14.387 1.00 92.38 191 MET A CA 1
ATOM 1487 C C . MET A 1 191 ? -4.974 -13.924 -13.899 1.00 92.38 191 MET A C 1
ATOM 1489 O O . MET A 1 191 ? -5.768 -14.839 -14.114 1.00 92.38 191 MET A O 1
ATOM 1493 N N . ALA A 1 192 ? -3.842 -14.095 -13.214 1.00 85.81 192 ALA A N 1
ATOM 1494 C CA . ALA A 1 192 ? -3.449 -15.364 -12.614 1.00 85.81 192 ALA A CA 1
ATOM 1495 C C . ALA A 1 192 ? -4.457 -15.803 -11.540 1.00 85.81 192 ALA A C 1
ATOM 1497 O O . ALA A 1 192 ? -4.934 -16.935 -11.581 1.00 85.81 192 ALA A O 1
ATOM 1498 N N . ALA A 1 193 ? -4.854 -14.888 -10.649 1.00 83.12 193 ALA A N 1
ATOM 1499 C CA . ALA A 1 193 ? -5.824 -15.156 -9.587 1.00 83.12 193 ALA A CA 1
ATOM 1500 C C . ALA A 1 193 ? -7.231 -15.498 -10.111 1.00 83.12 193 ALA A C 1
ATOM 1502 O O . ALA A 1 193 ? -7.933 -16.303 -9.509 1.00 83.12 193 ALA A O 1
ATOM 1503 N N . MET A 1 194 ? -7.652 -14.910 -11.236 1.00 88.06 194 MET A N 1
ATOM 1504 C CA . MET A 1 194 ? -8.949 -15.201 -11.869 1.00 88.06 194 MET A CA 1
ATOM 1505 C C . MET A 1 194 ? -8.906 -16.396 -12.834 1.00 88.06 194 MET A C 1
ATOM 1507 O O . MET A 1 194 ? -9.906 -16.678 -13.492 1.00 88.06 194 MET A O 1
ATOM 1511 N N . GLY A 1 195 ? -7.764 -17.079 -12.969 1.00 89.06 195 GLY A N 1
ATOM 1512 C CA . GLY A 1 195 ? -7.631 -18.227 -13.866 1.00 89.06 195 GLY A CA 1
ATOM 1513 C C . GLY A 1 195 ? -7.792 -17.879 -15.352 1.00 89.06 195 GLY A C 1
ATOM 1514 O O . GLY A 1 195 ? -8.323 -18.693 -16.111 1.00 89.06 195 GLY A O 1
ATOM 1515 N N . ALA A 1 196 ? -7.340 -16.691 -15.775 1.00 92.12 196 ALA A N 1
ATOM 1516 C CA . ALA A 1 196 ? -7.402 -16.239 -17.169 1.00 92.12 196 ALA A CA 1
ATOM 1517 C C . ALA A 1 196 ? -6.741 -17.229 -18.147 1.00 92.12 196 ALA A C 1
ATOM 1519 O O . ALA A 1 196 ? -5.957 -18.101 -17.755 1.00 92.12 196 ALA A O 1
ATOM 1520 N N . ASP A 1 197 ? -7.044 -17.110 -19.441 1.00 93.81 197 ASP A N 1
ATOM 1521 C CA . ASP A 1 197 ? -6.468 -18.000 -20.450 1.00 93.81 197 ASP A CA 1
ATOM 1522 C C . ASP A 1 197 ? -4.930 -17.903 -20.496 1.00 93.81 197 ASP A C 1
ATOM 1524 O O . ASP A 1 197 ? -4.332 -16.838 -20.324 1.00 93.81 197 ASP A O 1
ATOM 1528 N N . ARG A 1 198 ? -4.265 -19.035 -20.761 1.00 92.75 198 ARG A N 1
ATOM 1529 C CA . ARG A 1 198 ? -2.798 -19.112 -20.785 1.00 92.75 198 ARG A CA 1
ATOM 1530 C C . ARG A 1 198 ? -2.192 -18.161 -21.819 1.00 92.75 198 ARG A C 1
ATOM 1532 O O . ARG A 1 198 ? -1.167 -17.544 -21.537 1.00 92.75 198 ARG A O 1
ATOM 1539 N N . GLN A 1 199 ? -2.790 -18.042 -23.005 1.00 92.62 199 GLN A N 1
ATOM 1540 C CA . GLN A 1 199 ? -2.274 -17.154 -24.049 1.00 92.62 199 GLN A CA 1
ATOM 1541 C C . GLN A 1 199 ? -2.477 -15.685 -23.681 1.00 92.62 199 GLN A C 1
ATOM 1543 O O . GLN A 1 199 ? -1.630 -14.852 -24.002 1.00 92.62 199 GLN A O 1
ATOM 1548 N N . GLU A 1 200 ? -3.561 -15.355 -22.978 1.00 93.69 200 GLU A N 1
ATOM 1549 C CA . GLU A 1 200 ? -3.776 -14.007 -22.447 1.00 93.69 200 GLU A CA 1
ATOM 1550 C C . GLU A 1 200 ? -2.715 -13.630 -21.412 1.00 93.69 200 GLU A C 1
ATOM 1552 O O . GLU A 1 200 ? -2.117 -12.559 -21.526 1.00 93.69 200 GLU A O 1
ATOM 1557 N N . VAL A 1 201 ? -2.415 -14.526 -20.464 1.00 93.25 201 VAL A N 1
ATOM 1558 C CA . VAL A 1 201 ? -1.353 -14.308 -19.467 1.00 93.25 201 VAL A CA 1
ATOM 1559 C C . VAL A 1 201 ? 0.003 -14.121 -20.148 1.00 93.25 201 VAL A C 1
ATOM 1561 O O . VAL A 1 201 ? 0.724 -13.188 -19.808 1.00 93.25 201 VAL A O 1
ATOM 1564 N N . ILE A 1 202 ? 0.337 -14.936 -21.156 1.00 92.62 202 ILE A N 1
ATOM 1565 C CA . ILE A 1 202 ? 1.592 -14.792 -21.914 1.00 92.62 202 ILE A CA 1
ATOM 1566 C C . ILE A 1 202 ? 1.654 -13.436 -22.632 1.00 92.62 202 ILE A C 1
ATOM 1568 O O . ILE A 1 202 ? 2.663 -12.738 -22.533 1.00 92.62 202 ILE A O 1
ATOM 1572 N N . ARG A 1 203 ? 0.586 -13.019 -23.326 1.00 93.31 203 ARG A N 1
ATOM 1573 C CA . ARG A 1 203 ? 0.553 -11.714 -24.016 1.00 93.31 203 ARG A CA 1
ATOM 1574 C C . ARG A 1 203 ? 0.741 -10.547 -23.052 1.00 93.31 203 ARG A C 1
ATOM 1576 O O . ARG A 1 203 ? 1.447 -9.595 -23.388 1.00 93.31 203 ARG A O 1
ATOM 1583 N N . GLN A 1 204 ? 0.121 -10.628 -21.880 1.00 96.06 204 GLN A N 1
ATOM 1584 C CA . GLN A 1 204 ? 0.250 -9.621 -20.837 1.00 96.06 204 GLN A CA 1
ATOM 1585 C C . GLN A 1 204 ? 1.646 -9.646 -20.191 1.00 96.06 204 GLN A C 1
ATOM 1587 O O . GLN A 1 204 ? 2.207 -8.590 -19.905 1.00 96.06 204 GLN A O 1
ATOM 1592 N N . ALA A 1 205 ? 2.250 -10.827 -20.031 1.00 94.69 205 ALA A N 1
ATOM 1593 C CA . ALA A 1 205 ? 3.603 -10.984 -19.500 1.00 94.69 205 ALA A CA 1
ATOM 1594 C C . ALA A 1 205 ? 4.640 -10.332 -20.418 1.00 94.69 205 ALA A C 1
ATOM 1596 O O . ALA A 1 205 ? 5.556 -9.665 -19.950 1.00 94.69 205 ALA A O 1
ATOM 1597 N N . VAL A 1 206 ? 4.453 -10.432 -21.733 1.00 94.88 206 VAL A N 1
ATOM 1598 C CA . VAL A 1 206 ? 5.288 -9.719 -22.706 1.00 94.88 206 VAL A CA 1
ATOM 1599 C C . VAL A 1 206 ? 5.133 -8.197 -22.578 1.00 94.88 206 VAL A C 1
ATOM 1601 O O . VAL A 1 206 ? 6.125 -7.475 -22.646 1.00 94.88 206 VAL A O 1
ATOM 1604 N N . THR A 1 207 ? 3.916 -7.692 -22.340 1.00 96.31 207 THR A N 1
ATOM 1605 C CA . THR A 1 207 ? 3.689 -6.257 -22.089 1.00 96.31 207 THR A CA 1
ATOM 1606 C C . THR A 1 207 ? 4.409 -5.782 -20.824 1.00 96.31 207 THR A C 1
ATOM 1608 O O . THR A 1 207 ? 5.037 -4.724 -20.846 1.00 96.31 207 THR A O 1
ATOM 1611 N N . SER A 1 208 ? 4.370 -6.553 -19.732 1.00 96.62 208 SER A N 1
ATOM 1612 C CA . SER A 1 208 ? 5.086 -6.181 -18.506 1.00 96.62 208 SER A CA 1
ATOM 1613 C C . SER A 1 208 ? 6.607 -6.288 -18.658 1.00 96.62 208 SER A C 1
ATOM 1615 O O . SER A 1 208 ? 7.310 -5.429 -18.136 1.00 96.62 208 SER A O 1
ATOM 1617 N N . ALA A 1 209 ? 7.122 -7.256 -19.428 1.00 96.44 209 ALA A N 1
ATOM 1618 C CA . ALA A 1 209 ? 8.550 -7.358 -19.748 1.00 96.44 209 ALA A CA 1
ATOM 1619 C C . ALA A 1 209 ? 9.050 -6.133 -20.529 1.00 96.44 209 ALA A C 1
ATOM 1621 O O . ALA A 1 209 ? 10.114 -5.592 -20.234 1.00 96.44 209 ALA A O 1
ATOM 1622 N N . TRP A 1 210 ? 8.253 -5.650 -21.486 1.00 97.50 210 TRP A N 1
ATOM 1623 C CA . TRP A 1 210 ? 8.540 -4.404 -22.197 1.00 97.50 210 TRP A CA 1
ATOM 1624 C C . TRP A 1 210 ? 8.592 -3.205 -21.244 1.00 97.50 210 TRP A C 1
ATOM 1626 O O . TRP A 1 210 ? 9.560 -2.446 -21.260 1.00 97.50 210 TRP A O 1
ATOM 1636 N N . ARG A 1 211 ? 7.592 -3.055 -20.361 1.00 97.88 211 ARG A N 1
ATOM 1637 C CA . ARG A 1 211 ? 7.590 -1.984 -19.348 1.00 97.88 211 ARG A CA 1
ATOM 1638 C C . ARG A 1 211 ? 8.775 -2.076 -18.393 1.00 97.88 211 ARG A C 1
ATOM 1640 O O . ARG A 1 211 ? 9.295 -1.039 -17.998 1.00 97.88 211 ARG A O 1
ATOM 1647 N N . TYR A 1 212 ? 9.210 -3.287 -18.056 1.00 97.50 212 TYR A N 1
ATOM 1648 C CA . TYR A 1 212 ? 10.402 -3.514 -17.247 1.00 97.50 212 TYR A CA 1
ATOM 1649 C C . TYR A 1 212 ? 11.660 -3.011 -17.952 1.00 97.50 212 TYR A C 1
ATOM 1651 O O . TYR A 1 212 ? 12.401 -2.227 -17.366 1.00 97.50 212 TYR A O 1
ATOM 1659 N N . GLY A 1 213 ? 11.860 -3.381 -19.220 1.00 97.00 213 GLY A N 1
ATOM 1660 C CA . GLY A 1 213 ? 12.995 -2.901 -20.011 1.00 97.00 213 GLY A CA 1
ATOM 1661 C C . GLY A 1 213 ? 13.016 -1.377 -20.155 1.00 97.00 213 GLY A C 1
ATOM 1662 O O . GLY A 1 213 ? 14.063 -0.757 -19.998 1.00 97.00 213 GLY A O 1
ATOM 1663 N N . VAL A 1 214 ? 11.851 -0.763 -20.396 1.00 98.00 214 VAL A N 1
ATOM 1664 C CA . VAL A 1 214 ? 11.695 0.702 -20.471 1.00 98.00 214 VAL A CA 1
ATOM 1665 C C . VAL A 1 214 ? 12.044 1.373 -19.143 1.00 98.00 214 VAL A C 1
ATOM 1667 O O . VAL A 1 214 ? 12.825 2.319 -19.138 1.00 98.00 214 VAL A O 1
ATOM 1670 N N . LEU A 1 215 ? 11.506 0.876 -18.022 1.00 97.00 215 LEU A N 1
ATOM 1671 C CA . LEU A 1 215 ? 11.821 1.410 -16.697 1.00 97.00 215 LEU A CA 1
ATOM 1672 C C . LEU A 1 215 ? 13.313 1.289 -16.392 1.00 97.00 215 LEU A C 1
ATOM 1674 O O . LEU A 1 215 ? 13.904 2.244 -15.901 1.00 97.00 215 LEU A O 1
ATOM 1678 N N . ARG A 1 216 ? 13.924 0.136 -16.677 1.00 96.38 216 ARG A N 1
ATOM 1679 C CA . ARG A 1 216 ? 15.342 -0.066 -16.388 1.00 96.38 216 ARG A CA 1
ATOM 1680 C C . ARG A 1 216 ? 16.222 0.870 -17.210 1.00 96.38 216 ARG A C 1
ATOM 1682 O O . ARG A 1 216 ? 17.117 1.479 -16.644 1.00 96.38 216 ARG A O 1
ATOM 1689 N N . ALA A 1 217 ? 15.901 1.062 -18.489 1.00 96.62 217 ALA A N 1
ATOM 1690 C CA . ALA A 1 217 ? 16.581 2.046 -19.322 1.00 96.62 217 ALA A CA 1
ATOM 1691 C C . ALA A 1 217 ? 16.447 3.471 -18.757 1.00 96.62 217 ALA A C 1
ATOM 1693 O O . ALA A 1 217 ? 17.444 4.174 -18.675 1.00 96.62 217 ALA A O 1
ATOM 1694 N N . ASP A 1 218 ? 15.250 3.881 -18.321 1.00 95.69 218 ASP A N 1
ATOM 1695 C CA . ASP A 1 218 ? 15.038 5.216 -17.737 1.00 95.69 218 ASP A CA 1
ATOM 1696 C C . ASP A 1 218 ? 15.781 5.403 -16.406 1.00 95.69 218 ASP A C 1
ATOM 1698 O O . ASP A 1 218 ? 16.272 6.492 -16.122 1.00 95.69 218 ASP A O 1
ATOM 1702 N N . VAL A 1 219 ? 15.862 4.350 -15.586 1.00 94.19 219 VAL A N 1
ATOM 1703 C CA . VAL A 1 219 ? 16.616 4.354 -14.325 1.00 94.19 219 VAL A CA 1
ATOM 1704 C C . VAL A 1 219 ? 18.115 4.468 -14.587 1.00 94.19 219 VAL A C 1
ATOM 1706 O O . VAL A 1 219 ? 18.763 5.298 -13.955 1.00 94.19 219 VAL A O 1
ATOM 1709 N N . ASP A 1 220 ? 18.652 3.679 -15.519 1.00 93.62 220 ASP A N 1
ATOM 1710 C CA . ASP A 1 220 ? 20.065 3.739 -15.903 1.00 93.62 220 ASP A CA 1
ATOM 1711 C C . ASP A 1 220 ? 20.408 5.128 -16.465 1.00 93.62 220 ASP A C 1
ATOM 1713 O O . ASP A 1 220 ? 21.328 5.777 -15.978 1.00 93.62 220 ASP A O 1
ATOM 1717 N N . ASP A 1 221 ? 19.607 5.633 -17.413 1.00 93.38 221 ASP A N 1
ATOM 1718 C CA . ASP A 1 221 ? 19.812 6.949 -18.029 1.00 93.38 221 ASP A CA 1
ATOM 1719 C C . ASP A 1 221 ? 19.759 8.079 -16.969 1.00 93.38 221 ASP A C 1
ATOM 1721 O O . ASP A 1 221 ? 20.509 9.054 -17.049 1.00 93.38 221 ASP A O 1
ATOM 1725 N N . TYR A 1 222 ? 18.899 7.953 -15.948 1.00 91.88 222 TYR A N 1
ATOM 1726 C CA . TYR A 1 222 ? 18.819 8.905 -14.834 1.00 91.88 222 TYR A CA 1
ATOM 1727 C C . TYR A 1 222 ? 20.039 8.829 -13.907 1.00 91.88 222 TYR A C 1
ATOM 1729 O O . TYR A 1 222 ? 20.585 9.866 -13.533 1.00 91.88 222 TYR A O 1
ATOM 1737 N N . LEU A 1 223 ? 20.469 7.629 -13.514 1.00 90.50 223 LEU A N 1
ATOM 1738 C CA . LEU A 1 223 ? 21.604 7.458 -12.602 1.00 90.50 223 LEU A CA 1
ATOM 1739 C C . LEU A 1 223 ? 22.935 7.832 -13.265 1.00 90.50 223 LEU A C 1
ATOM 1741 O O . LEU A 1 223 ? 23.790 8.4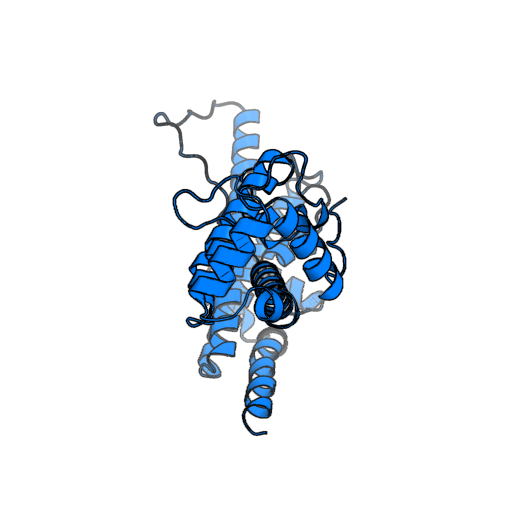13 -12.598 1.00 90.50 223 LEU A O 1
ATOM 1745 N N . ASP A 1 224 ? 23.079 7.595 -14.571 1.00 91.00 224 ASP A N 1
ATOM 1746 C CA . ASP A 1 224 ? 24.232 8.048 -15.356 1.00 91.00 224 ASP A CA 1
ATOM 1747 C C . ASP A 1 224 ? 24.303 9.583 -15.423 1.00 91.00 224 ASP A C 1
ATOM 1749 O O . ASP A 1 224 ? 25.384 10.166 -15.308 1.00 91.00 224 ASP A O 1
ATOM 1753 N N . ALA A 1 225 ? 23.155 10.256 -15.569 1.00 90.50 225 ALA A N 1
ATOM 1754 C CA . ALA A 1 225 ? 23.075 11.717 -15.584 1.00 90.50 225 ALA A CA 1
ATOM 1755 C C . ALA A 1 225 ? 23.249 12.346 -14.185 1.00 90.50 225 ALA A C 1
ATOM 1757 O O . ALA A 1 225 ? 23.778 13.454 -14.069 1.00 90.50 225 ALA A O 1
ATOM 1758 N N . TYR A 1 226 ? 22.829 11.649 -13.122 1.00 87.62 226 TYR A N 1
ATOM 1759 C CA . TYR A 1 226 ? 22.799 12.157 -11.743 1.00 87.62 226 TYR A CA 1
ATOM 1760 C C . TYR A 1 226 ? 23.419 11.168 -10.725 1.00 87.62 226 TYR A C 1
ATOM 1762 O O . TYR A 1 226 ? 22.734 10.729 -9.794 1.00 87.62 226 TYR A O 1
ATOM 1770 N N . PRO A 1 227 ? 24.728 10.857 -10.835 1.00 79.88 227 PRO A N 1
ATOM 1771 C CA . PRO A 1 227 ? 25.384 9.768 -10.096 1.00 79.88 227 PRO A CA 1
ATOM 1772 C C . PRO A 1 227 ? 25.468 9.984 -8.580 1.00 79.88 227 PRO A C 1
ATOM 1774 O O . PRO A 1 227 ? 25.581 9.027 -7.820 1.00 79.88 227 PRO A O 1
ATOM 1777 N N . SER A 1 228 ? 25.395 11.232 -8.115 1.00 73.44 228 SER A N 1
ATOM 1778 C CA . SER A 1 228 ? 25.427 11.573 -6.685 1.00 73.44 228 SER A CA 1
ATOM 1779 C C . SER A 1 228 ? 24.078 11.393 -5.983 1.00 73.44 228 SER A C 1
ATOM 1781 O O . SER A 1 228 ? 23.950 11.789 -4.826 1.00 73.44 228 SER A O 1
ATOM 1783 N N . GLY A 1 229 ? 23.060 10.898 -6.696 1.00 60.62 229 GLY A N 1
ATOM 1784 C CA . GLY A 1 229 ? 21.685 10.976 -6.245 1.00 60.62 229 GLY A CA 1
ATOM 1785 C C . GLY A 1 229 ? 21.198 12.413 -6.275 1.00 60.62 229 GLY A C 1
ATOM 1786 O O . GLY A 1 229 ? 21.427 13.174 -5.335 1.00 60.62 229 GLY A O 1
ATOM 1787 N N . GLY A 1 230 ? 20.513 12.815 -7.349 1.00 58.50 230 GLY A N 1
ATOM 1788 C CA . GLY A 1 230 ? 19.778 14.084 -7.337 1.00 58.50 230 GLY A CA 1
ATOM 1789 C C . GLY A 1 230 ? 18.938 14.221 -6.055 1.00 58.50 230 GLY A C 1
ATOM 1790 O O . GLY A 1 230 ? 18.516 13.211 -5.493 1.00 58.50 230 GLY A O 1
ATOM 1791 N N . PHE A 1 231 ? 18.735 15.456 -5.577 1.00 45.28 231 PHE A N 1
ATOM 1792 C CA . PHE A 1 231 ? 18.100 15.789 -4.289 1.00 45.28 231 PHE A CA 1
ATOM 1793 C C . PHE A 1 231 ? 17.113 14.723 -3.750 1.00 45.28 231 PHE A C 1
ATOM 1795 O O . PHE A 1 231 ? 15.990 14.604 -4.237 1.00 45.28 231 PHE A O 1
ATOM 1802 N N . GLY A 1 232 ? 17.494 14.009 -2.679 1.00 62.34 232 GLY A N 1
ATOM 1803 C CA . GLY A 1 232 ? 16.557 13.296 -1.800 1.00 62.34 232 GLY A CA 1
ATOM 1804 C C . GLY A 1 232 ? 16.716 11.774 -1.698 1.00 62.34 232 GLY A C 1
ATOM 1805 O O . GLY A 1 232 ? 17.816 11.234 -1.667 1.00 62.34 232 GLY A O 1
ATOM 1806 N N . ALA A 1 233 ? 15.576 11.087 -1.558 1.00 56.53 233 ALA A N 1
ATOM 1807 C CA . ALA A 1 233 ? 15.446 9.709 -1.064 1.00 56.53 233 ALA A CA 1
ATOM 1808 C C . ALA A 1 233 ? 15.956 8.595 -2.003 1.00 56.53 233 ALA A C 1
ATOM 1810 O O . ALA A 1 233 ? 15.829 7.423 -1.657 1.00 56.53 233 ALA A O 1
ATOM 1811 N N . LEU A 1 234 ? 16.490 8.941 -3.178 1.00 65.81 234 LEU A N 1
ATOM 1812 C CA . LEU A 1 234 ? 16.985 7.981 -4.173 1.00 65.81 234 LEU A CA 1
ATOM 1813 C C . LEU A 1 234 ? 18.516 7.897 -4.223 1.00 65.81 234 LEU A C 1
ATOM 1815 O O . LEU A 1 234 ? 19.040 7.126 -5.017 1.00 65.81 234 LEU A O 1
ATOM 1819 N N . ALA A 1 235 ? 19.228 8.676 -3.404 1.00 68.12 235 ALA A N 1
ATOM 1820 C CA . ALA A 1 235 ? 20.677 8.821 -3.532 1.00 68.12 235 ALA A CA 1
ATOM 1821 C C . ALA A 1 235 ? 21.484 7.544 -3.266 1.00 68.12 235 ALA A C 1
ATOM 1823 O O . ALA A 1 235 ? 22.541 7.365 -3.860 1.00 68.12 235 ALA A O 1
ATOM 1824 N N . ASP A 1 236 ? 20.948 6.640 -2.448 1.00 77.81 236 ASP A N 1
ATOM 1825 C CA . ASP A 1 236 ? 21.587 5.363 -2.118 1.00 77.81 236 ASP A CA 1
ATOM 1826 C C . ASP A 1 236 ? 20.886 4.163 -2.781 1.00 77.81 236 ASP A C 1
ATOM 1828 O O . ASP A 1 236 ? 21.208 3.014 -2.480 1.00 77.81 236 ASP A O 1
ATOM 1832 N N . ALA A 1 237 ? 19.888 4.403 -3.639 1.00 81.56 237 ALA A N 1
ATOM 1833 C CA . ALA A 1 237 ? 19.108 3.331 -4.246 1.00 81.56 237 ALA A CA 1
ATOM 1834 C C . ALA A 1 237 ? 19.849 2.746 -5.453 1.00 81.56 237 ALA A C 1
ATOM 1836 O O . ALA A 1 237 ? 20.189 3.465 -6.394 1.00 81.56 237 ALA A O 1
ATOM 1837 N N . SER A 1 238 ? 20.057 1.428 -5.463 1.00 88.81 238 SER A N 1
ATOM 1838 C CA . SER A 1 238 ? 20.536 0.748 -6.665 1.00 88.81 238 SER A CA 1
ATOM 1839 C C . SER A 1 238 ? 19.454 0.750 -7.760 1.00 88.81 238 SER A C 1
ATOM 1841 O O . SER A 1 238 ? 18.258 0.881 -7.461 1.00 88.81 238 SER A O 1
ATOM 1843 N N . PRO A 1 239 ? 19.824 0.539 -9.037 1.00 89.50 239 PRO A N 1
ATOM 1844 C CA . PRO A 1 239 ? 18.846 0.329 -10.099 1.00 89.50 239 PRO A CA 1
ATOM 1845 C C . PRO A 1 239 ? 17.825 -0.774 -9.773 1.00 89.50 239 PRO A C 1
ATOM 1847 O O . PRO A 1 239 ? 16.654 -0.676 -10.146 1.00 89.50 239 PRO A O 1
ATOM 1850 N N . ASP A 1 240 ? 18.254 -1.830 -9.075 1.00 89.38 240 ASP A N 1
ATOM 1851 C CA . ASP A 1 240 ? 17.387 -2.936 -8.664 1.00 89.38 240 ASP A CA 1
ATOM 1852 C C . ASP A 1 240 ? 16.405 -2.509 -7.570 1.00 89.38 240 ASP A C 1
ATOM 1854 O O . ASP A 1 240 ? 15.226 -2.856 -7.651 1.00 89.38 240 ASP A O 1
ATOM 1858 N N . ASP A 1 241 ? 16.845 -1.691 -6.608 1.00 86.56 241 ASP A N 1
ATOM 1859 C CA . ASP A 1 241 ? 15.974 -1.148 -5.558 1.00 86.56 241 ASP A CA 1
ATOM 1860 C C . ASP A 1 241 ? 14.861 -0.278 -6.153 1.00 86.56 241 ASP A C 1
ATOM 1862 O O . ASP A 1 241 ? 13.697 -0.398 -5.765 1.00 86.56 241 ASP A O 1
ATOM 1866 N N . LEU A 1 242 ? 15.196 0.564 -7.137 1.00 87.25 242 LEU A N 1
ATOM 1867 C CA . LEU A 1 242 ? 14.234 1.423 -7.832 1.00 87.25 242 LEU A CA 1
ATOM 1868 C C . LEU A 1 242 ? 13.209 0.615 -8.629 1.00 87.25 242 LEU A C 1
ATOM 1870 O O . LEU A 1 242 ? 12.013 0.902 -8.575 1.00 87.25 242 LEU A O 1
ATOM 1874 N N . VAL A 1 243 ? 13.651 -0.416 -9.349 1.00 89.94 243 VAL A N 1
ATOM 1875 C CA . VAL A 1 243 ? 12.745 -1.291 -10.104 1.00 89.94 243 VAL A CA 1
ATOM 1876 C C . VAL A 1 243 ? 11.853 -2.108 -9.165 1.00 89.94 243 VAL A C 1
ATOM 1878 O O . VAL A 1 243 ? 10.661 -2.267 -9.442 1.00 89.94 243 VAL A O 1
ATOM 1881 N N . ALA A 1 244 ? 12.377 -2.559 -8.021 1.00 88.12 244 ALA A N 1
ATOM 1882 C CA . ALA A 1 244 ? 11.622 -3.315 -7.021 1.00 88.12 244 ALA A CA 1
ATOM 1883 C C . ALA A 1 244 ? 10.431 -2.529 -6.435 1.00 88.12 244 ALA A C 1
ATOM 1885 O O . ALA A 1 244 ? 9.438 -3.127 -6.008 1.00 88.12 244 ALA A O 1
ATOM 1886 N N . LEU A 1 245 ? 10.453 -1.190 -6.476 1.00 86.75 245 LEU A N 1
ATOM 1887 C CA . LEU A 1 245 ? 9.307 -0.354 -6.090 1.00 86.75 245 LEU A CA 1
ATOM 1888 C C . LEU A 1 245 ? 8.064 -0.597 -6.969 1.00 86.75 245 LEU A C 1
ATOM 1890 O O . LEU A 1 245 ? 6.927 -0.410 -6.511 1.00 86.75 245 LEU A O 1
ATOM 1894 N N . ALA A 1 246 ? 8.240 -1.050 -8.216 1.00 87.62 246 ALA A N 1
ATOM 1895 C CA . ALA A 1 246 ? 7.125 -1.398 -9.094 1.00 87.62 246 ALA A CA 1
ATOM 1896 C C . ALA A 1 246 ? 6.340 -2.623 -8.589 1.00 87.62 246 ALA A C 1
ATOM 1898 O O . ALA A 1 246 ? 5.170 -2.787 -8.934 1.00 87.62 246 ALA A O 1
ATOM 1899 N N . GLY A 1 247 ? 6.929 -3.441 -7.716 1.00 84.75 247 GLY A N 1
ATOM 1900 C CA . GLY A 1 247 ? 6.311 -4.625 -7.133 1.00 84.75 247 GLY A CA 1
ATOM 1901 C C . GLY A 1 247 ? 7.135 -5.878 -7.394 1.00 84.75 247 GLY A C 1
ATOM 1902 O O . GLY A 1 247 ? 8.349 -5.826 -7.555 1.00 84.75 247 GLY A O 1
ATOM 1903 N N . TRP A 1 248 ? 6.467 -7.029 -7.410 1.00 80.00 248 TRP A N 1
ATOM 1904 C CA . TRP A 1 248 ? 7.145 -8.303 -7.606 1.00 80.00 248 TRP A CA 1
ATOM 1905 C C . TRP A 1 248 ? 7.534 -8.492 -9.079 1.00 80.00 248 TRP A C 1
ATOM 1907 O O . TRP A 1 248 ? 6.670 -8.705 -9.932 1.00 80.00 248 TRP A O 1
ATOM 1917 N N . THR A 1 249 ? 8.831 -8.421 -9.369 1.00 86.56 249 THR A N 1
ATOM 1918 C CA . THR A 1 249 ? 9.419 -8.797 -10.661 1.00 86.56 249 THR A CA 1
ATOM 1919 C C . THR A 1 249 ? 10.063 -10.185 -10.561 1.00 86.56 249 THR A C 1
ATOM 1921 O O . THR A 1 249 ? 10.641 -10.502 -9.518 1.00 86.56 249 THR A O 1
ATOM 1924 N N . PRO A 1 250 ? 10.007 -11.020 -11.615 1.00 86.25 250 PRO A N 1
ATOM 1925 C CA . PRO A 1 250 ? 10.749 -12.278 -11.658 1.00 86.25 250 PRO A CA 1
ATOM 1926 C C . PRO A 1 250 ? 12.247 -12.067 -11.400 1.00 86.25 250 PRO A C 1
ATOM 1928 O O . PRO A 1 250 ? 12.822 -11.076 -11.849 1.00 86.25 250 PRO A O 1
ATOM 1931 N N . SER A 1 251 ? 12.892 -13.009 -10.709 1.00 86.50 251 SER A N 1
ATOM 1932 C CA . SER A 1 251 ? 14.349 -13.007 -10.570 1.00 86.50 251 SER A CA 1
ATOM 1933 C C . SER A 1 251 ? 14.988 -13.339 -11.916 1.00 86.50 251 SER A C 1
ATOM 1935 O O . SER A 1 251 ? 14.810 -14.439 -12.440 1.00 86.50 251 SER A O 1
ATOM 1937 N N . LEU A 1 252 ? 15.724 -12.383 -12.474 1.00 90.38 252 LEU A N 1
ATOM 1938 C CA . LEU A 1 252 ? 16.427 -12.520 -13.743 1.00 90.38 252 LEU A CA 1
ATOM 1939 C C . LEU A 1 252 ? 17.939 -12.566 -13.513 1.00 90.38 252 LEU A C 1
ATOM 1941 O O . LEU A 1 252 ? 18.455 -11.934 -12.596 1.00 90.38 252 LEU A O 1
ATOM 1945 N N . GLY A 1 253 ? 18.651 -13.306 -14.364 1.00 92.31 253 GLY A N 1
ATOM 1946 C CA . GLY A 1 253 ? 20.108 -13.200 -14.448 1.00 92.31 253 GLY A CA 1
ATOM 1947 C C . GLY A 1 253 ? 20.534 -11.918 -15.168 1.00 92.31 253 GLY A C 1
ATOM 1948 O O . GLY A 1 253 ? 19.750 -11.344 -15.921 1.00 92.31 253 GLY A O 1
ATOM 1949 N N . THR A 1 254 ? 21.787 -11.501 -14.990 1.00 94.00 254 THR A N 1
ATOM 1950 C CA . THR A 1 254 ? 22.318 -10.249 -15.558 1.00 94.00 254 THR A CA 1
ATOM 1951 C C . THR A 1 254 ? 22.147 -10.159 -17.080 1.00 94.00 254 THR A C 1
ATOM 1953 O O . THR A 1 254 ? 21.614 -9.168 -17.553 1.00 94.00 254 THR A O 1
ATOM 1956 N N . ASP A 1 255 ? 22.442 -11.226 -17.840 1.00 94.50 255 ASP A N 1
ATOM 1957 C CA . ASP A 1 255 ? 22.239 -11.255 -19.309 1.00 94.50 255 ASP A CA 1
ATOM 1958 C C . ASP A 1 255 ? 20.779 -10.982 -19.713 1.00 94.50 255 ASP A C 1
ATOM 1960 O O . ASP A 1 255 ? 20.497 -10.266 -20.672 1.00 94.50 255 ASP A O 1
ATOM 1964 N N . ALA A 1 256 ? 19.827 -11.531 -18.954 1.00 94.12 256 ALA A N 1
ATOM 1965 C CA . ALA A 1 256 ? 18.407 -11.319 -19.196 1.00 94.12 256 ALA A CA 1
ATOM 1966 C C . ALA A 1 256 ? 17.994 -9.870 -18.907 1.00 94.12 256 ALA A C 1
ATOM 1968 O O . ALA A 1 256 ? 17.227 -9.291 -19.678 1.00 94.12 256 ALA A O 1
ATOM 1969 N N . VAL A 1 257 ? 18.511 -9.289 -17.819 1.00 95.50 257 VAL A N 1
ATOM 1970 C CA . VAL A 1 257 ? 18.299 -7.876 -17.485 1.00 95.50 257 VAL A CA 1
ATOM 1971 C C . VAL A 1 257 ? 18.871 -6.993 -18.592 1.00 95.50 257 VAL A C 1
ATOM 1973 O O . VAL A 1 257 ? 18.130 -6.189 -19.148 1.00 95.50 257 VAL A O 1
ATOM 1976 N N . ASP A 1 258 ? 20.124 -7.206 -18.991 1.00 95.94 258 ASP A N 1
ATOM 1977 C CA . ASP A 1 258 ? 20.807 -6.405 -20.011 1.00 95.94 258 ASP A CA 1
ATOM 1978 C C . ASP A 1 258 ? 20.067 -6.430 -21.353 1.00 95.94 258 ASP A C 1
ATOM 1980 O O . ASP A 1 258 ? 19.857 -5.386 -21.975 1.00 95.94 258 ASP A O 1
ATOM 1984 N N . LYS A 1 259 ? 19.592 -7.606 -21.782 1.00 96.25 259 LYS A N 1
ATOM 1985 C CA . LYS A 1 259 ? 18.796 -7.753 -23.009 1.00 96.25 259 LYS A CA 1
ATOM 1986 C C . LYS A 1 259 ? 17.467 -7.009 -22.939 1.00 96.25 259 LYS A C 1
ATOM 1988 O O . LYS A 1 259 ? 17.120 -6.306 -23.888 1.00 96.25 259 LYS A O 1
ATOM 1993 N N . LEU A 1 260 ? 16.722 -7.146 -21.837 1.00 96.25 260 LEU A N 1
ATOM 1994 C CA . LEU A 1 260 ? 15.449 -6.437 -21.661 1.00 96.25 260 LEU A CA 1
ATOM 1995 C C . LEU A 1 260 ? 15.660 -4.924 -21.626 1.00 96.25 260 LEU A C 1
ATOM 1997 O O . LEU A 1 260 ? 14.915 -4.196 -22.281 1.00 96.25 260 LEU A O 1
ATOM 2001 N N . THR A 1 261 ? 16.684 -4.461 -20.912 1.00 97.12 261 THR A N 1
ATOM 2002 C CA . THR A 1 261 ? 17.061 -3.048 -20.833 1.00 97.12 261 THR A CA 1
ATOM 2003 C C . THR A 1 261 ? 17.443 -2.508 -22.204 1.00 97.12 261 THR A C 1
ATOM 2005 O O . THR A 1 261 ? 16.912 -1.487 -22.636 1.00 97.12 261 THR A O 1
ATOM 2008 N N . HIS A 1 262 ? 18.305 -3.213 -22.941 1.00 96.81 262 HIS A N 1
ATOM 2009 C CA . HIS A 1 262 ? 18.708 -2.811 -24.285 1.00 96.81 262 HIS A CA 1
ATOM 2010 C C . HIS A 1 262 ? 17.517 -2.757 -25.253 1.00 96.81 262 HIS A C 1
ATOM 2012 O O . HIS A 1 262 ? 17.363 -1.783 -25.996 1.00 96.81 262 HIS A O 1
ATOM 2018 N N . ALA A 1 263 ? 16.642 -3.766 -25.224 1.00 96.44 263 ALA A N 1
ATOM 2019 C CA . ALA A 1 263 ? 15.443 -3.796 -26.054 1.00 96.44 263 ALA A CA 1
ATOM 2020 C C . ALA A 1 263 ? 14.461 -2.673 -25.681 1.00 96.44 263 ALA A C 1
ATOM 2022 O O . ALA A 1 263 ? 13.923 -2.023 -26.573 1.00 96.44 263 ALA A O 1
ATOM 2023 N N . GLY A 1 264 ? 14.258 -2.402 -24.387 1.00 96.25 264 GLY A N 1
ATOM 2024 C CA . GLY A 1 264 ? 13.394 -1.321 -23.903 1.00 96.25 264 GLY A CA 1
ATOM 2025 C C . GLY A 1 264 ? 13.939 0.078 -24.200 1.00 96.25 264 GLY A C 1
ATOM 2026 O O . GLY A 1 264 ? 13.163 0.976 -24.523 1.00 96.25 264 GLY A O 1
ATOM 2027 N N . ARG A 1 265 ? 15.267 0.257 -24.167 1.00 96.94 265 ARG A N 1
ATOM 2028 C CA . ARG A 1 265 ? 15.940 1.502 -24.571 1.00 96.94 265 ARG A CA 1
ATOM 2029 C C . ARG A 1 265 ? 15.775 1.762 -26.071 1.00 96.94 265 ARG A C 1
ATOM 2031 O O . ARG A 1 265 ? 15.429 2.877 -26.458 1.00 96.94 265 ARG A O 1
ATOM 2038 N N . THR A 1 266 ? 15.994 0.737 -26.898 1.00 97.31 266 THR A N 1
ATOM 2039 C CA . THR A 1 266 ? 15.954 0.831 -28.370 1.00 97.31 266 THR A CA 1
ATOM 2040 C C . THR A 1 266 ? 14.528 0.919 -28.919 1.00 97.31 266 THR A C 1
ATOM 2042 O O . THR A 1 266 ? 14.269 1.663 -29.864 1.00 97.31 266 THR A O 1
ATOM 2045 N N . HIS A 1 267 ? 13.586 0.187 -28.320 1.00 96.75 267 HIS A N 1
ATOM 2046 C CA . HIS A 1 267 ? 12.200 0.088 -28.773 1.00 96.75 267 HIS A CA 1
ATOM 2047 C C . HIS A 1 267 ? 11.242 0.602 -27.696 1.00 96.75 267 HIS A C 1
ATOM 2049 O O . HIS A 1 267 ? 10.711 -0.141 -26.867 1.00 96.75 267 HIS A O 1
ATOM 2055 N N . ARG A 1 268 ? 11.011 1.918 -27.726 1.00 93.31 268 ARG A N 1
ATOM 2056 C CA . ARG A 1 268 ? 10.113 2.608 -26.788 1.00 93.31 268 ARG A CA 1
ATOM 2057 C C . ARG A 1 268 ? 8.632 2.308 -27.029 1.00 93.31 268 ARG A C 1
ATOM 2059 O O . ARG A 1 268 ? 7.817 2.675 -26.191 1.00 93.31 268 ARG A O 1
ATOM 2066 N N . ASP A 1 269 ? 8.281 1.635 -28.123 1.00 96.44 269 ASP A N 1
ATOM 2067 C CA . ASP A 1 269 ? 6.956 1.076 -28.383 1.00 96.44 269 ASP A CA 1
ATOM 2068 C C . ASP A 1 269 ? 6.937 -0.452 -28.198 1.00 96.44 269 ASP A C 1
ATOM 2070 O O . ASP A 1 269 ? 7.945 -1.147 -28.350 1.00 96.44 269 ASP A O 1
ATOM 2074 N N . ARG A 1 270 ? 5.759 -0.984 -27.860 1.00 95.25 270 ARG A N 1
ATOM 2075 C CA . ARG A 1 270 ? 5.582 -2.405 -27.546 1.00 95.25 270 ARG A CA 1
ATOM 2076 C C . ARG A 1 270 ? 5.859 -3.309 -28.745 1.00 95.25 270 ARG A C 1
ATOM 2078 O O . ARG A 1 270 ? 6.405 -4.394 -28.565 1.00 95.25 270 ARG A O 1
ATOM 2085 N N . ASP A 1 271 ? 5.456 -2.908 -29.943 1.00 96.06 271 ASP A N 1
ATOM 2086 C CA . ASP A 1 271 ? 5.503 -3.788 -31.110 1.00 96.06 271 ASP A CA 1
ATOM 2087 C C . ASP A 1 271 ? 6.945 -3.973 -31.595 1.00 96.06 271 ASP A C 1
ATOM 2089 O O . ASP A 1 271 ? 7.363 -5.104 -31.853 1.00 96.06 271 ASP A O 1
ATOM 2093 N N . GLY A 1 272 ? 7.740 -2.899 -31.599 1.00 95.62 272 GLY A N 1
ATOM 2094 C CA . GLY A 1 272 ? 9.183 -2.956 -31.821 1.00 95.62 272 GLY A CA 1
ATOM 2095 C C . GLY A 1 272 ? 9.887 -3.865 -30.813 1.00 95.62 272 GLY A C 1
ATOM 2096 O O . GLY A 1 272 ? 10.676 -4.727 -31.206 1.00 95.62 272 GLY A O 1
ATOM 2097 N N . PHE A 1 273 ? 9.534 -3.758 -29.528 1.00 96.00 273 PHE A N 1
ATOM 2098 C CA . PHE A 1 273 ? 10.080 -4.631 -28.487 1.00 96.00 273 PHE A CA 1
ATOM 2099 C C . PHE A 1 273 ? 9.739 -6.107 -28.739 1.00 96.00 273 PHE A C 1
ATOM 2101 O O . PHE A 1 273 ? 10.613 -6.968 -28.673 1.00 96.00 273 PHE A O 1
ATOM 2108 N N . VAL A 1 274 ? 8.485 -6.422 -29.079 1.00 94.44 274 VAL A N 1
ATOM 2109 C CA . VAL A 1 274 ? 8.060 -7.804 -29.371 1.00 94.44 274 VAL A CA 1
ATOM 2110 C C . VAL A 1 274 ? 8.825 -8.390 -30.556 1.00 94.44 274 VAL A C 1
ATOM 2112 O O . VAL A 1 274 ? 9.206 -9.562 -30.520 1.00 94.44 274 VAL A O 1
ATOM 2115 N N . ILE A 1 275 ? 9.063 -7.592 -31.599 1.00 94.56 275 ILE A N 1
ATOM 2116 C CA . ILE A 1 275 ? 9.843 -8.015 -32.766 1.00 94.56 275 ILE A CA 1
ATOM 2117 C C . ILE A 1 275 ? 11.289 -8.318 -32.358 1.00 94.56 275 ILE A C 1
ATOM 2119 O O . ILE A 1 275 ? 11.797 -9.383 -32.716 1.00 94.56 275 ILE A O 1
ATOM 2123 N N . ALA A 1 276 ? 11.918 -7.439 -31.573 1.00 92.94 276 ALA A N 1
ATOM 2124 C CA . ALA A 1 276 ? 13.287 -7.621 -31.089 1.00 92.94 276 ALA A CA 1
ATOM 2125 C C . ALA A 1 276 ? 13.435 -8.865 -30.196 1.00 92.94 276 ALA A C 1
ATOM 2127 O O . ALA A 1 276 ? 14.394 -9.621 -30.327 1.00 92.94 276 ALA A O 1
ATOM 2128 N N . MET A 1 277 ? 12.442 -9.133 -29.346 1.00 92.62 277 MET A N 1
ATOM 2129 C CA . MET A 1 277 ? 12.471 -10.242 -28.387 1.00 92.62 277 MET A CA 1
ATOM 2130 C C . MET A 1 277 ? 12.035 -11.593 -28.967 1.00 92.62 277 MET A C 1
ATOM 2132 O O . MET A 1 277 ? 12.058 -12.602 -28.262 1.00 92.62 277 MET A O 1
ATOM 2136 N N . ARG A 1 278 ? 11.650 -11.662 -30.248 1.00 90.38 278 ARG A N 1
ATOM 2137 C CA . ARG A 1 278 ? 11.089 -12.881 -30.858 1.00 90.38 278 ARG A CA 1
ATOM 2138 C C . ARG A 1 278 ? 12.043 -14.080 -30.834 1.00 90.38 278 ARG A C 1
ATOM 2140 O O . ARG A 1 278 ? 11.579 -15.216 -30.762 1.00 90.38 278 ARG A O 1
ATOM 2147 N N . ALA A 1 279 ? 13.351 -13.835 -30.908 1.00 85.25 279 ALA A N 1
ATOM 2148 C CA . ALA A 1 279 ? 14.378 -14.878 -30.864 1.00 85.25 279 ALA A CA 1
ATOM 2149 C C . ALA A 1 279 ? 14.724 -15.331 -29.429 1.00 85.25 279 ALA A C 1
ATOM 2151 O O . ALA A 1 279 ? 15.276 -16.412 -29.238 1.00 85.25 279 ALA A O 1
ATOM 2152 N N . GLU A 1 280 ? 14.352 -14.555 -28.411 1.00 89.94 280 GLU A N 1
ATOM 2153 C CA . GLU A 1 280 ? 14.743 -14.762 -27.012 1.00 89.94 280 GLU A CA 1
ATOM 2154 C C . GLU A 1 280 ? 13.687 -15.583 -26.246 1.00 89.94 280 GLU A C 1
ATOM 2156 O O . GLU A 1 280 ? 13.149 -15.176 -25.214 1.00 89.94 280 GLU A O 1
ATOM 2161 N N . VAL A 1 281 ? 13.368 -16.779 -26.752 1.00 85.62 281 VAL A N 1
ATOM 2162 C CA . VAL A 1 281 ? 12.314 -17.650 -26.189 1.00 85.62 281 VAL A CA 1
ATOM 2163 C C . VAL A 1 281 ? 12.585 -18.012 -24.723 1.00 85.62 281 VAL A C 1
ATOM 2165 O O . VAL A 1 281 ? 11.663 -18.050 -23.908 1.00 85.62 281 VAL A O 1
ATOM 2168 N N . ALA A 1 282 ? 13.852 -18.244 -24.365 1.00 84.50 282 ALA A N 1
ATOM 2169 C CA . ALA A 1 282 ? 14.253 -18.558 -22.995 1.00 84.50 282 ALA A CA 1
ATOM 2170 C C . ALA A 1 282 ? 13.929 -17.416 -22.018 1.00 84.50 282 ALA A C 1
ATOM 2172 O O . ALA A 1 282 ? 13.464 -17.669 -20.908 1.00 84.50 282 ALA A O 1
ATOM 2173 N N . LEU A 1 283 ? 14.104 -16.168 -22.455 1.00 84.12 283 LEU A N 1
ATOM 2174 C CA . LEU A 1 283 ? 13.816 -14.976 -21.664 1.00 84.12 283 LEU A CA 1
ATOM 2175 C C . LEU A 1 283 ? 12.308 -14.759 -21.503 1.00 84.12 283 LEU A C 1
ATOM 2177 O O . LEU A 1 283 ? 11.835 -14.507 -20.396 1.00 84.12 283 LEU A O 1
ATOM 2181 N N . GLY A 1 284 ? 11.538 -14.962 -22.576 1.00 83.50 284 GLY A N 1
ATOM 2182 C CA . GLY A 1 284 ? 10.075 -14.967 -22.499 1.00 83.50 284 GLY A CA 1
ATOM 2183 C C . GLY A 1 284 ? 9.550 -16.005 -21.499 1.00 83.50 284 GLY A C 1
ATOM 2184 O O . GLY A 1 284 ? 8.672 -15.701 -20.692 1.00 83.50 284 GLY A O 1
ATOM 2185 N N . ASN A 1 285 ? 10.136 -17.206 -21.493 1.00 86.25 285 ASN A N 1
ATOM 2186 C CA . ASN A 1 285 ? 9.788 -18.257 -20.537 1.00 86.25 285 ASN A CA 1
ATOM 2187 C C . ASN A 1 285 ? 10.190 -17.897 -19.103 1.00 86.25 285 ASN A C 1
ATOM 2189 O O . ASN A 1 285 ? 9.370 -18.053 -18.206 1.00 86.25 285 ASN A O 1
ATOM 2193 N N . ALA A 1 286 ? 11.405 -17.387 -18.881 1.00 88.25 286 ALA A N 1
ATOM 2194 C CA . ALA A 1 286 ? 11.866 -16.975 -17.554 1.00 88.25 286 ALA A CA 1
ATOM 2195 C C . ALA A 1 286 ? 10.965 -15.890 -16.939 1.00 88.25 286 ALA A C 1
ATOM 2197 O O . ALA A 1 286 ? 10.680 -15.921 -15.743 1.00 88.25 286 ALA A O 1
ATOM 2198 N N . TRP A 1 287 ? 10.462 -14.969 -17.766 1.00 90.69 287 TRP A N 1
ATOM 2199 C CA . TRP A 1 287 ? 9.559 -13.912 -17.321 1.00 90.69 287 TRP A CA 1
ATOM 2200 C C . TRP A 1 287 ? 8.123 -14.401 -17.076 1.00 90.69 287 TRP A C 1
ATOM 2202 O O . TRP A 1 287 ? 7.492 -14.016 -16.092 1.00 90.69 287 TRP A O 1
ATOM 2212 N N . ALA A 1 288 ? 7.585 -15.246 -17.961 1.00 90.69 288 ALA A N 1
ATOM 2213 C CA . ALA A 1 288 ? 6.190 -15.687 -17.897 1.00 90.69 288 ALA A CA 1
ATOM 2214 C C . ALA A 1 288 ? 5.952 -16.865 -16.937 1.00 90.69 288 ALA A C 1
ATOM 2216 O O . ALA A 1 288 ? 4.873 -16.949 -16.347 1.00 90.69 288 ALA A O 1
ATOM 2217 N N . ALA A 1 289 ? 6.924 -17.771 -16.774 1.00 90.31 289 ALA A N 1
ATOM 2218 C CA . ALA A 1 289 ? 6.757 -19.018 -16.022 1.00 90.31 289 ALA A CA 1
ATOM 2219 C C . ALA A 1 289 ? 6.230 -18.818 -14.590 1.00 90.31 289 ALA A C 1
ATOM 2221 O O . ALA A 1 289 ? 5.237 -19.464 -14.251 1.00 90.31 289 ALA A O 1
ATOM 2222 N N . PRO A 1 290 ? 6.751 -17.874 -13.782 1.00 88.81 290 PRO A N 1
ATOM 2223 C CA . PRO A 1 290 ? 6.268 -17.719 -12.412 1.00 88.81 290 PRO A CA 1
ATOM 2224 C C . PRO A 1 290 ? 4.782 -17.351 -12.301 1.00 88.81 290 PRO A C 1
ATOM 2226 O O . PRO A 1 290 ? 4.118 -17.715 -11.332 1.00 88.81 290 PRO A O 1
ATOM 2229 N N . TRP A 1 291 ? 4.244 -16.635 -13.292 1.00 87.69 291 TRP A N 1
ATOM 2230 C CA . TRP A 1 291 ? 2.827 -16.264 -13.340 1.00 87.69 291 TRP A CA 1
ATOM 2231 C C . TRP A 1 291 ? 1.941 -17.445 -13.731 1.00 87.69 291 TRP A C 1
ATOM 2233 O O . TRP A 1 291 ? 0.809 -17.556 -13.264 1.00 87.69 291 TRP A O 1
ATOM 2243 N N . LEU A 1 292 ? 2.461 -18.337 -14.576 1.00 87.75 292 LEU A N 1
ATOM 2244 C CA . LEU A 1 292 ? 1.767 -19.550 -14.995 1.00 87.75 292 LEU A CA 1
ATOM 2245 C C . LEU A 1 292 ? 1.744 -20.602 -13.877 1.00 87.75 292 LEU A C 1
ATOM 2247 O O . LEU A 1 292 ? 0.725 -21.268 -13.698 1.00 87.75 292 LEU A O 1
ATOM 2251 N N . ASP A 1 293 ? 2.820 -20.709 -13.096 1.00 85.88 293 ASP A N 1
ATOM 2252 C CA . ASP A 1 293 ? 2.949 -21.705 -12.027 1.00 85.88 293 ASP A CA 1
ATOM 2253 C C . ASP A 1 293 ? 2.038 -21.411 -10.823 1.00 85.88 293 ASP A C 1
ATOM 2255 O O . ASP A 1 293 ? 1.494 -22.342 -10.226 1.00 85.88 293 ASP A O 1
ATOM 2259 N N . ARG A 1 294 ? 1.769 -20.131 -10.509 1.00 76.50 294 ARG A N 1
ATOM 2260 C CA . ARG A 1 294 ? 0.844 -19.729 -9.421 1.00 76.50 294 ARG A CA 1
ATOM 2261 C C . ARG A 1 294 ? -0.578 -20.276 -9.582 1.00 76.50 294 ARG A C 1
ATOM 2263 O O . ARG A 1 294 ? -1.265 -20.488 -8.585 1.00 76.50 294 ARG A O 1
ATOM 2270 N N . ARG A 1 295 ? -1.014 -20.541 -10.816 1.00 62.50 295 ARG A N 1
ATOM 2271 C CA . ARG A 1 295 ? -2.331 -21.128 -11.110 1.00 62.50 295 ARG A CA 1
ATOM 2272 C C . ARG A 1 295 ? -2.441 -22.581 -10.640 1.00 62.50 295 ARG A C 1
ATOM 2274 O O . ARG A 1 295 ? -3.506 -23.027 -10.227 1.00 62.50 295 ARG A O 1
ATOM 2281 N N . ILE A 1 296 ? -1.338 -23.327 -10.698 1.00 59.31 296 ILE A N 1
ATOM 2282 C CA . ILE A 1 296 ? -1.324 -24.764 -10.391 1.00 59.31 296 ILE A CA 1
ATOM 2283 C C . ILE A 1 296 ? -1.518 -24.998 -8.889 1.00 59.31 296 ILE A C 1
ATOM 2285 O O . ILE A 1 296 ? -2.116 -25.996 -8.487 1.00 59.31 296 ILE A O 1
ATOM 2289 N N . THR A 1 297 ? -1.034 -24.080 -8.053 1.00 58.66 297 THR A N 1
ATOM 2290 C CA . THR A 1 297 ? -1.190 -24.160 -6.598 1.00 58.66 297 THR A CA 1
ATOM 2291 C C . THR A 1 297 ? -2.629 -23.908 -6.143 1.00 58.66 297 THR A C 1
ATOM 2293 O O . THR A 1 297 ? -3.104 -24.622 -5.270 1.00 58.66 297 THR A O 1
ATOM 2296 N N . THR A 1 298 ? -3.365 -22.985 -6.772 1.00 54.56 298 THR A N 1
ATOM 2297 C CA . THR A 1 298 ? -4.759 -22.683 -6.392 1.00 54.56 298 THR A CA 1
ATOM 2298 C C . THR A 1 298 ? -5.754 -23.780 -6.781 1.00 54.56 298 THR A C 1
ATOM 2300 O O . THR A 1 298 ? -6.701 -24.038 -6.040 1.00 54.56 298 THR A O 1
ATOM 2303 N N . ASP A 1 299 ? -5.533 -24.475 -7.902 1.00 54.94 299 ASP A N 1
ATOM 2304 C CA . ASP A 1 299 ? -6.437 -25.552 -8.338 1.00 54.94 299 ASP A CA 1
ATOM 2305 C C . ASP A 1 299 ? -6.324 -26.806 -7.453 1.00 54.94 299 ASP A C 1
ATOM 2307 O O . ASP A 1 299 ? -7.323 -27.483 -7.218 1.00 54.94 299 ASP A O 1
ATOM 2311 N N . LYS A 1 300 ? -5.134 -27.104 -6.910 1.00 55.53 300 LYS A N 1
ATOM 2312 C CA . LYS A 1 300 ? -4.929 -28.274 -6.036 1.00 55.53 300 LYS A CA 1
ATOM 2313 C C . LYS A 1 300 ? -5.597 -28.127 -4.667 1.00 55.53 300 LYS A C 1
ATOM 2315 O O . LYS A 1 300 ? -6.117 -29.117 -4.156 1.00 55.53 300 LYS A O 1
ATOM 2320 N N . ASP A 1 301 ? -5.645 -26.913 -4.124 1.00 49.84 301 ASP A N 1
ATOM 2321 C CA . ASP A 1 301 ? -6.235 -26.636 -2.806 1.00 49.84 301 ASP A CA 1
ATOM 2322 C C . ASP A 1 301 ? -7.771 -26.573 -2.821 1.00 49.84 301 ASP A C 1
ATOM 2324 O O . ASP A 1 301 ? -8.398 -26.624 -1.768 1.00 49.84 301 ASP A O 1
ATOM 2328 N N . THR A 1 302 ? -8.403 -26.506 -3.998 1.00 51.53 302 THR A N 1
ATOM 2329 C CA . THR A 1 302 ? -9.875 -26.449 -4.111 1.00 51.53 302 THR A CA 1
ATOM 2330 C C . THR A 1 302 ? -10.513 -27.841 -4.280 1.00 51.53 302 THR A C 1
ATOM 2332 O O . THR A 1 302 ? -11.734 -27.976 -4.274 1.00 51.53 302 THR A O 1
ATOM 2335 N N . THR A 1 303 ? -9.699 -28.893 -4.428 1.00 49.47 303 THR A N 1
ATOM 2336 C CA . THR A 1 303 ? -10.148 -30.286 -4.649 1.00 49.47 303 THR A CA 1
ATOM 2337 C C . THR A 1 303 ? -9.896 -31.240 -3.472 1.00 49.47 303 THR A C 1
ATOM 2339 O O . THR A 1 303 ? -10.040 -32.452 -3.642 1.00 49.47 303 THR A O 1
ATOM 2342 N N . ALA A 1 304 ? -9.543 -30.719 -2.294 1.00 41.69 304 ALA A N 1
ATOM 2343 C CA . ALA A 1 304 ? -9.378 -31.473 -1.046 1.00 41.69 304 ALA A CA 1
ATOM 2344 C C . ALA A 1 304 ? -10.387 -31.000 0.011 1.00 41.69 304 ALA A C 1
ATOM 2346 O O . ALA A 1 304 ? -10.864 -31.865 0.780 1.00 41.69 304 ALA A O 1
#

Secondary structure (DSSP, 8-state):
---PPP---HHHHHHHHHHHHHH-SSPPTTTS-HHHHT-HHHHTTSSSTT-HHHHHHHHHHHHHHHHHT-S-TTTHHHHHHHTT-STT-TT--HHHHHHHHHHHTT--HHHIIIIIHHHHHHHHHHHHHHHHHHTTS---PPP-PPPPPSSPPPPPSSHHHHHHHHHHHHHHHHHHHHHHHHHHHHHHHHHHHTT--HHHHHHHHHHHHHHHHHHHHHHHHHHHH-TTTSSSTTTT--HHHHHHTT-------HHHHHHHHHHHHH--SHHHHHHHGGG-HHHHHHHHHHHHHHHHHHHHHT--

pLDDT: mean 85.85, std 13.95, range [27.86, 98.06]